Protein AF-A0A5M9JCE9-F1 (afdb_monomer_lite)

Structure (mmCIF, N/CA/C/O backbone):
data_AF-A0A5M9JCE9-F1
#
_entry.id   AF-A0A5M9JCE9-F1
#
loop_
_atom_site.group_PDB
_atom_site.id
_atom_site.type_symbol
_atom_site.label_atom_id
_atom_site.label_alt_id
_atom_site.label_comp_id
_atom_site.label_asym_id
_atom_site.label_entity_id
_atom_site.label_seq_id
_atom_site.pdbx_PDB_ins_code
_atom_site.Cartn_x
_atom_site.Cartn_y
_atom_site.Cartn_z
_atom_site.occupancy
_atom_site.B_iso_or_equiv
_atom_site.auth_seq_id
_atom_site.auth_comp_id
_atom_site.auth_asym_id
_atom_site.auth_atom_id
_atom_site.pdbx_PDB_model_num
ATOM 1 N N . MET A 1 1 ? -21.202 28.859 -0.884 1.00 54.53 1 MET A N 1
ATOM 2 C CA . MET A 1 1 ? -21.895 27.912 -1.781 1.00 54.53 1 MET A CA 1
ATOM 3 C C . MET A 1 1 ? -21.100 27.805 -3.064 1.00 54.53 1 MET A C 1
ATOM 5 O O . MET A 1 1 ? -20.749 28.844 -3.613 1.00 54.53 1 MET A O 1
ATOM 9 N N . ASN A 1 2 ? -20.772 26.588 -3.493 1.00 71.25 2 ASN A N 1
ATOM 10 C CA . ASN A 1 2 ? -20.096 26.354 -4.765 1.00 71.25 2 ASN A CA 1
ATOM 11 C C . ASN A 1 2 ? -21.129 26.533 -5.904 1.00 71.25 2 ASN A C 1
ATOM 13 O O . ASN A 1 2 ? -22.174 25.884 -5.839 1.00 71.25 2 ASN A O 1
ATOM 17 N N . PRO A 1 3 ? -20.911 27.409 -6.905 1.00 73.88 3 PRO A N 1
ATOM 18 C CA . PRO A 1 3 ? -21.902 27.714 -7.951 1.00 73.88 3 PRO A CA 1
ATOM 19 C C . PRO A 1 3 ? -22.415 26.479 -8.714 1.00 73.88 3 PRO A C 1
ATOM 21 O O . PRO A 1 3 ? -23.581 26.437 -9.096 1.00 73.88 3 PRO A O 1
ATOM 24 N N . TYR A 1 4 ? -21.590 25.435 -8.822 1.00 73.69 4 TYR A N 1
ATOM 25 C CA . TYR A 1 4 ? -21.940 24.160 -9.454 1.00 73.69 4 TYR A CA 1
ATOM 26 C C . TYR A 1 4 ? -23.114 23.422 -8.774 1.00 73.69 4 TYR A C 1
ATOM 28 O O . TYR A 1 4 ? -23.927 22.779 -9.433 1.00 73.69 4 TYR A O 1
ATOM 36 N N . GLU A 1 5 ? -23.243 23.524 -7.448 1.00 72.38 5 GLU A N 1
ATOM 37 C CA . GLU A 1 5 ? -24.292 22.823 -6.685 1.00 72.38 5 GLU A CA 1
ATOM 38 C C . GLU A 1 5 ? -25.689 23.405 -6.956 1.00 72.38 5 GLU A C 1
ATOM 40 O O . GLU A 1 5 ? -26.691 22.687 -6.911 1.00 72.38 5 GLU A O 1
ATOM 45 N N . VAL A 1 6 ? -25.746 24.706 -7.264 1.00 73.00 6 VAL A N 1
ATOM 46 C CA . VAL A 1 6 ? -26.984 25.458 -7.510 1.00 73.00 6 VAL A CA 1
ATOM 47 C C . VAL A 1 6 ? -27.520 25.184 -8.915 1.00 73.00 6 VAL A C 1
ATOM 49 O O . VAL A 1 6 ? -28.725 25.012 -9.084 1.00 73.00 6 VAL A O 1
ATOM 52 N N . GLU A 1 7 ? -26.636 25.085 -9.909 1.00 73.69 7 GLU A N 1
ATOM 53 C CA . GLU A 1 7 ? -27.016 24.845 -11.309 1.00 73.69 7 GLU A CA 1
ATOM 54 C C . GLU A 1 7 ? -27.528 23.419 -11.555 1.00 73.69 7 GLU A C 1
ATOM 56 O O . GLU A 1 7 ? -28.362 23.202 -12.433 1.00 73.69 7 GLU A O 1
ATOM 61 N N . HIS A 1 8 ? -27.097 22.449 -10.745 1.00 78.56 8 HIS A N 1
ATOM 62 C CA . HIS A 1 8 ? -27.436 21.036 -10.937 1.00 78.56 8 HIS A CA 1
ATOM 63 C C . HIS A 1 8 ? -28.494 20.483 -9.965 1.00 78.56 8 HIS A C 1
ATOM 65 O O . HIS A 1 8 ? -28.706 19.272 -9.920 1.00 78.56 8 HIS A O 1
ATOM 71 N N . ASN A 1 9 ? -29.187 21.342 -9.202 1.00 71.00 9 ASN A N 1
ATOM 72 C CA . ASN A 1 9 ? -30.258 20.963 -8.262 1.00 71.00 9 ASN A CA 1
ATOM 73 C C . ASN A 1 9 ? -29.867 19.790 -7.334 1.00 71.00 9 ASN A C 1
ATOM 75 O O . ASN A 1 9 ? -30.683 18.928 -6.982 1.00 71.00 9 ASN A O 1
ATOM 79 N N . ILE A 1 10 ? -28.590 19.746 -6.950 1.00 66.50 10 ILE A N 1
ATOM 80 C CA . ILE A 1 10 ? -28.035 18.713 -6.085 1.00 66.50 10 ILE A CA 1
ATOM 81 C C . ILE A 1 10 ? -28.357 19.148 -4.659 1.00 66.50 10 ILE A C 1
ATOM 83 O O . ILE A 1 10 ? -27.844 20.155 -4.171 1.00 66.50 10 ILE A O 1
ATOM 87 N N . LYS A 1 11 ? -29.246 18.423 -3.972 1.00 65.88 11 LYS A N 1
ATOM 88 C CA . LYS A 1 11 ? -29.489 18.675 -2.546 1.00 65.88 11 LYS A CA 1
ATOM 89 C C . LYS A 1 11 ? -28.189 18.389 -1.802 1.00 65.88 11 LYS A C 1
ATOM 91 O O . LYS A 1 11 ? -27.804 17.227 -1.696 1.00 65.88 11 LYS A O 1
ATOM 96 N N . ALA A 1 12 ? -27.537 19.430 -1.285 1.00 59.03 12 ALA A N 1
ATOM 97 C CA . ALA A 1 12 ? -26.399 19.289 -0.390 1.00 59.03 12 ALA A CA 1
ATOM 98 C C . ALA A 1 12 ? -26.846 18.459 0.819 1.00 59.03 12 ALA A C 1
ATOM 100 O O . ALA A 1 12 ? -27.539 18.948 1.713 1.00 59.03 12 ALA A O 1
ATOM 101 N N . SER A 1 13 ? -26.518 17.169 0.824 1.00 52.31 13 SER A N 1
ATOM 102 C CA . SER A 1 13 ? -26.712 16.345 2.001 1.00 52.31 13 SER A CA 1
ATOM 103 C C . SER A 1 13 ? -25.746 16.870 3.051 1.00 52.31 13 SER A C 1
ATOM 105 O O . SER A 1 13 ? -24.540 16.647 2.950 1.00 52.31 13 SER A O 1
ATOM 107 N N . SER A 1 14 ? -26.268 17.578 4.049 1.00 51.62 14 SER A N 1
ATOM 108 C CA . SER A 1 14 ? -25.551 17.920 5.272 1.00 51.62 14 SER A CA 1
ATOM 109 C C . SER A 1 14 ? -25.314 16.640 6.079 1.00 51.62 14 SER A C 1
ATOM 111 O O . SER A 1 14 ? -25.913 16.424 7.130 1.00 51.62 14 SER A O 1
ATOM 113 N N . GLN A 1 15 ? -24.495 15.736 5.548 1.00 53.53 15 GLN A N 1
ATOM 114 C CA . GLN A 1 15 ? -23.883 14.703 6.363 1.00 53.53 15 GLN A CA 1
ATOM 115 C C . GLN A 1 15 ? -22.892 15.427 7.275 1.00 53.53 15 GLN A C 1
ATOM 117 O O . GLN A 1 15 ? -22.124 16.257 6.778 1.00 53.53 15 GLN A O 1
ATOM 122 N N . PRO A 1 16 ? -22.895 15.170 8.591 1.00 42.94 16 PRO A N 1
ATOM 123 C CA . PRO A 1 16 ? -21.831 15.656 9.443 1.00 42.94 16 PRO A CA 1
ATOM 124 C C . PRO A 1 16 ? -20.565 14.912 9.017 1.00 42.94 16 PRO A C 1
ATOM 126 O O . PRO A 1 16 ? -20.278 13.823 9.505 1.00 42.94 16 PRO A O 1
ATOM 129 N N . SER A 1 17 ? -19.805 15.473 8.075 1.00 50.84 17 SER A N 1
ATOM 130 C CA . SER A 1 17 ? -18.423 15.065 7.892 1.00 50.84 17 SER A CA 1
ATOM 131 C C . SER A 1 17 ? -17.692 15.562 9.131 1.00 50.84 17 SER A C 1
ATOM 133 O O . SER A 1 17 ? -17.168 16.678 9.160 1.00 50.84 17 SER A O 1
ATOM 135 N N . GLY A 1 18 ? -17.712 14.762 10.198 1.00 50.50 18 GLY A N 1
ATOM 136 C CA . GLY A 1 18 ? -16.740 14.929 11.264 1.00 50.50 18 GLY A CA 1
ATOM 137 C C . GLY A 1 18 ? -15.354 15.044 10.618 1.00 50.50 18 GLY A C 1
ATOM 138 O O . GLY A 1 18 ? -15.125 14.423 9.572 1.00 50.50 18 GLY A O 1
ATOM 139 N N . PRO A 1 19 ? -14.452 15.880 11.155 1.00 50.22 19 PRO A N 1
ATOM 140 C CA . PRO A 1 19 ? -13.114 16.015 10.601 1.00 50.22 19 PRO A CA 1
ATOM 141 C C . PRO A 1 19 ? -12.500 14.619 10.488 1.00 50.22 19 PRO A C 1
ATOM 143 O O . PRO A 1 19 ? -12.318 13.931 11.495 1.00 50.22 19 PRO A O 1
ATOM 146 N N . ARG A 1 20 ? -12.256 14.163 9.253 1.00 59.06 20 ARG A N 1
ATOM 147 C CA . ARG A 1 20 ? -11.631 12.861 9.027 1.00 59.06 20 ARG A CA 1
ATOM 148 C C . ARG A 1 20 ? -10.245 12.932 9.652 1.00 59.06 20 ARG A C 1
ATOM 150 O O . ARG A 1 20 ? -9.434 13.762 9.255 1.00 59.06 20 ARG A O 1
ATOM 157 N N . ARG A 1 21 ? -9.972 12.062 10.623 1.00 70.81 21 ARG A N 1
ATOM 158 C CA . ARG A 1 21 ? -8.646 11.950 11.257 1.00 70.81 21 ARG A CA 1
ATOM 159 C C . ARG A 1 21 ? -7.593 11.363 10.310 1.00 70.81 21 ARG A C 1
ATOM 161 O O . ARG A 1 21 ? -6.417 11.315 10.658 1.00 70.81 21 ARG A O 1
ATOM 168 N N . ARG A 1 22 ? -8.012 10.914 9.122 1.00 74.75 22 ARG A N 1
ATOM 169 C CA . ARG A 1 22 ? -7.167 10.286 8.108 1.00 74.75 22 ARG A CA 1
ATOM 170 C C . ARG A 1 22 ? -7.053 11.154 6.852 1.00 74.75 22 ARG A C 1
ATOM 172 O O . ARG A 1 22 ? -8.087 11.584 6.330 1.00 74.75 22 ARG A O 1
ATOM 179 N N . PRO A 1 23 ? -5.829 11.384 6.348 1.00 80.44 23 PRO A N 1
ATOM 180 C CA . PRO A 1 23 ? -5.608 12.001 5.046 1.00 80.44 23 PRO A CA 1
ATOM 181 C C . PRO A 1 23 ? -6.197 11.166 3.905 1.00 80.44 23 PRO A C 1
ATOM 183 O O . PRO A 1 23 ? -6.251 9.939 3.982 1.00 80.44 23 PRO A O 1
ATOM 186 N N . SER A 1 24 ? -6.595 11.831 2.819 1.00 83.94 24 SER A N 1
ATOM 187 C CA . SER A 1 24 ? -7.013 11.143 1.595 1.00 83.94 24 SER A CA 1
ATOM 188 C C . SER A 1 24 ? -5.815 10.509 0.887 1.00 83.94 24 SER A C 1
ATOM 190 O O . SER A 1 24 ? -4.821 11.186 0.633 1.00 83.94 24 SER A O 1
ATOM 192 N N . MET A 1 25 ? -5.939 9.243 0.483 1.00 87.19 25 MET A N 1
ATOM 193 C CA . MET A 1 25 ? -4.912 8.509 -0.274 1.00 87.19 25 MET A CA 1
ATOM 194 C C . MET A 1 25 ? -4.990 8.699 -1.795 1.00 87.19 25 MET A C 1
ATOM 196 O O . MET A 1 25 ? -4.340 7.981 -2.546 1.00 87.19 25 MET A O 1
ATOM 200 N N . SER A 1 26 ? -5.733 9.698 -2.282 1.00 89.44 26 SER A N 1
ATOM 201 C CA . SER A 1 26 ? -5.856 9.988 -3.721 1.00 89.44 26 SER A CA 1
ATOM 202 C C . SER A 1 26 ? -4.502 10.236 -4.393 1.00 89.44 26 SER A C 1
ATOM 204 O O . SER A 1 26 ? -4.223 9.658 -5.438 1.00 89.44 26 SER A O 1
ATOM 206 N N . SER A 1 27 ? -3.639 11.054 -3.779 1.00 91.62 27 SER A N 1
ATOM 207 C CA . SER A 1 27 ? -2.303 11.348 -4.316 1.00 91.62 27 SER A CA 1
ATOM 208 C C . SER A 1 27 ? -1.427 10.099 -4.375 1.00 91.62 27 SER A C 1
ATOM 210 O O . SER A 1 27 ? -0.694 9.915 -5.340 1.00 91.62 27 SER A O 1
ATOM 212 N N . PHE A 1 28 ? -1.545 9.220 -3.376 1.00 94.00 28 PHE A N 1
ATOM 213 C CA . PHE A 1 28 ? -0.854 7.934 -3.355 1.00 94.00 28 PHE A CA 1
ATOM 214 C C . PHE A 1 28 ? -1.297 7.046 -4.521 1.00 94.00 28 PHE A C 1
ATOM 216 O O . PHE A 1 28 ? -0.453 6.563 -5.266 1.00 94.00 28 PHE A O 1
ATOM 223 N N . PHE A 1 29 ? -2.605 6.874 -4.731 1.00 90.75 29 PHE A N 1
ATOM 224 C CA . PHE A 1 29 ? -3.105 6.032 -5.821 1.00 90.75 29 PHE A CA 1
ATOM 225 C C . PHE A 1 29 ? -2.796 6.604 -7.208 1.00 90.75 29 PHE A C 1
ATOM 227 O O . PHE A 1 29 ? -2.509 5.834 -8.120 1.00 90.75 29 PHE A O 1
ATOM 234 N N . ASN A 1 30 ? -2.786 7.932 -7.357 1.00 90.25 30 ASN A N 1
ATOM 235 C CA . ASN A 1 30 ? -2.369 8.590 -8.597 1.00 90.25 30 ASN A CA 1
ATOM 236 C C . ASN A 1 30 ? -0.875 8.405 -8.884 1.00 90.25 30 ASN A C 1
ATOM 238 O O . ASN A 1 30 ? -0.493 8.250 -10.037 1.00 90.25 30 ASN A O 1
ATOM 242 N N . GLN A 1 31 ? -0.026 8.433 -7.854 1.00 91.50 31 GLN A N 1
ATOM 243 C CA . GLN A 1 31 ? 1.396 8.136 -8.018 1.00 91.50 31 GLN A CA 1
ATOM 244 C C . GLN A 1 31 ? 1.600 6.651 -8.346 1.00 91.50 31 GLN A C 1
ATOM 246 O O . GLN A 1 31 ? 2.382 6.309 -9.229 1.00 91.50 31 GLN A O 1
ATOM 251 N N . LEU A 1 32 ? 0.867 5.768 -7.665 1.00 90.00 32 LEU A N 1
ATOM 252 C CA . LEU A 1 32 ? 0.963 4.328 -7.864 1.00 90.00 32 LEU A CA 1
ATOM 253 C C . LEU A 1 32 ? 0.528 3.910 -9.278 1.00 90.00 32 LEU A C 1
ATOM 255 O O . LEU A 1 32 ? 1.175 3.066 -9.886 1.00 90.00 32 LEU A O 1
ATOM 259 N N . SER A 1 33 ? -0.515 4.523 -9.840 1.00 85.44 33 SER A N 1
ATOM 260 C CA . SER A 1 33 ? -0.955 4.209 -11.206 1.00 85.44 33 SER A CA 1
ATOM 261 C C . SER A 1 33 ? 0.056 4.606 -12.286 1.00 85.44 33 SER A C 1
ATOM 263 O O . SER A 1 33 ? 0.020 4.049 -13.375 1.00 85.44 33 SER A O 1
ATOM 265 N N . GLN A 1 34 ? 0.973 5.536 -12.001 1.00 82.38 34 GLN A N 1
ATOM 266 C CA . GLN A 1 34 ? 2.037 5.928 -12.936 1.00 82.38 34 GLN A CA 1
ATOM 267 C C . GLN A 1 34 ? 3.218 4.952 -12.948 1.00 82.38 34 GLN A C 1
ATOM 269 O O . GLN A 1 34 ? 3.980 4.930 -13.912 1.00 82.38 34 GLN A O 1
ATOM 274 N N . ILE A 1 35 ? 3.392 4.181 -11.873 1.00 83.94 35 ILE A N 1
ATOM 275 C CA . ILE A 1 35 ? 4.502 3.231 -11.702 1.00 83.94 35 ILE A CA 1
ATOM 276 C C . ILE A 1 35 ? 4.056 1.775 -11.830 1.00 83.94 35 ILE A C 1
ATOM 278 O O . ILE A 1 35 ? 4.888 0.880 -11.958 1.00 83.94 35 ILE A O 1
ATOM 282 N N . GLU A 1 36 ? 2.757 1.499 -11.796 1.00 77.00 36 GLU A N 1
ATOM 283 C CA . GLU A 1 36 ? 2.246 0.178 -12.125 1.00 77.00 36 GLU A CA 1
ATOM 284 C C . GLU A 1 36 ? 2.332 -0.054 -13.633 1.00 77.00 36 GLU A C 1
ATOM 286 O O . GLU A 1 36 ? 1.462 0.325 -14.402 1.00 77.00 36 GLU A O 1
ATOM 291 N N . THR A 1 37 ? 3.390 -0.742 -14.059 1.00 62.38 37 THR A N 1
ATOM 292 C CA . THR A 1 37 ? 3.621 -1.102 -15.467 1.00 62.38 37 THR A CA 1
ATOM 293 C C . THR A 1 37 ? 2.623 -2.147 -16.001 1.00 62.38 37 THR A C 1
ATOM 295 O O . THR A 1 37 ? 2.649 -2.483 -17.183 1.00 62.38 37 THR A O 1
ATOM 298 N N . SER A 1 38 ? 1.758 -2.715 -15.153 1.00 56.97 38 SER A N 1
ATOM 299 C CA . SER A 1 38 ? 0.723 -3.667 -15.572 1.00 56.97 38 SER A CA 1
ATOM 300 C C . SER A 1 38 ? -0.519 -2.945 -16.088 1.00 56.97 38 SER A C 1
ATOM 302 O O . SER A 1 38 ? -0.915 -1.937 -15.511 1.00 56.97 38 SER A O 1
ATOM 304 N N . ALA A 1 39 ? -1.169 -3.508 -17.114 1.00 52.22 39 ALA A N 1
ATOM 305 C CA . ALA A 1 39 ? -2.477 -3.059 -17.586 1.00 52.22 39 ALA A CA 1
ATOM 306 C C . ALA A 1 39 ? -3.413 -2.804 -16.396 1.00 52.22 39 ALA A C 1
ATOM 308 O O . ALA A 1 39 ? -3.628 -3.686 -15.559 1.00 52.22 39 ALA A O 1
ATOM 309 N N . SER A 1 40 ? -3.918 -1.575 -16.301 1.00 46.75 40 SER A N 1
ATOM 310 C CA . SER A 1 40 ? -4.829 -1.183 -15.237 1.00 46.75 40 SER A CA 1
ATOM 311 C C . SER A 1 40 ? -6.057 -2.094 -15.268 1.00 46.75 40 SER A C 1
ATOM 313 O O . SER A 1 40 ? -6.745 -2.186 -16.283 1.00 46.75 40 SER A O 1
ATOM 315 N N . THR A 1 41 ? -6.369 -2.767 -14.157 1.00 45.38 41 THR A N 1
ATOM 316 C CA . THR A 1 41 ? -7.555 -3.639 -14.077 1.00 45.38 41 THR A CA 1
ATOM 317 C C . THR A 1 41 ? -8.865 -2.857 -14.202 1.00 45.38 41 THR A C 1
ATOM 319 O O . THR A 1 41 ? -9.910 -3.453 -14.441 1.00 45.38 41 THR A O 1
ATOM 322 N N . THR A 1 42 ? -8.828 -1.533 -14.014 1.00 45.19 42 THR A N 1
ATOM 323 C CA . THR A 1 42 ? -9.993 -0.646 -14.129 1.00 45.19 42 THR A CA 1
ATOM 324 C C . THR A 1 42 ? -10.200 -0.085 -15.532 1.00 45.19 42 THR A C 1
ATOM 326 O O . THR A 1 42 ? -11.322 0.310 -15.842 1.00 45.19 42 THR A O 1
ATOM 329 N N . ASP A 1 43 ? -9.173 -0.073 -16.386 1.00 47.78 43 ASP A N 1
ATOM 330 C CA . ASP A 1 43 ? -9.286 0.388 -17.769 1.00 47.78 43 ASP A CA 1
ATOM 331 C C . ASP A 1 43 ? -8.298 -0.367 -18.680 1.00 47.78 43 ASP A C 1
ATOM 333 O O . ASP A 1 43 ? -7.108 -0.037 -18.712 1.00 47.78 43 ASP A O 1
ATOM 337 N N . PRO A 1 44 ? -8.781 -1.359 -19.453 1.00 54.69 44 PRO A N 1
ATOM 338 C CA . PRO A 1 44 ? -7.967 -2.089 -20.422 1.00 54.69 44 PRO A CA 1
ATOM 339 C C . PRO A 1 44 ? -7.351 -1.200 -21.512 1.00 54.69 44 PRO A C 1
ATOM 341 O O . PRO A 1 44 ? -6.413 -1.635 -22.175 1.00 54.69 44 PRO A O 1
ATOM 344 N N . SER A 1 45 ? -7.883 0.015 -21.717 1.00 55.47 45 SER A N 1
ATOM 345 C CA . SER A 1 45 ? -7.376 0.992 -22.688 1.00 55.47 45 SER A CA 1
ATOM 346 C C . SER A 1 45 ? -6.257 1.880 -22.136 1.00 55.47 45 SER A C 1
ATOM 348 O O . SER A 1 45 ? -5.667 2.67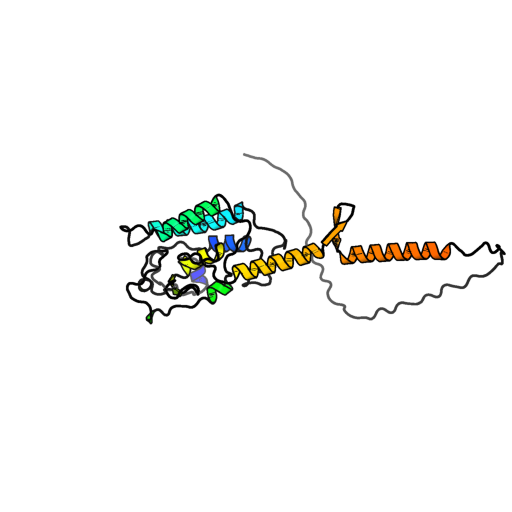6 -22.871 1.00 55.47 45 SER A O 1
ATOM 350 N N . TRP A 1 46 ? -5.937 1.758 -20.844 1.00 55.44 46 TRP A N 1
ATOM 351 C CA . TRP A 1 46 ? -4.811 2.464 -20.250 1.00 55.44 46 TRP A CA 1
ATOM 352 C C . TRP A 1 46 ? -3.533 1.654 -20.465 1.00 55.44 46 TRP A C 1
ATOM 354 O O . TRP A 1 46 ? -3.176 0.767 -19.689 1.00 55.44 46 TRP A O 1
ATOM 364 N N . HIS A 1 47 ? -2.852 1.951 -21.567 1.00 54.09 47 HIS A N 1
ATOM 365 C CA . HIS A 1 47 ? -1.569 1.356 -21.923 1.00 54.09 47 HIS A CA 1
ATOM 366 C C . HIS A 1 47 ? -0.458 2.379 -21.674 1.00 54.09 47 HIS A C 1
ATOM 368 O O . HIS A 1 47 ? -0.516 3.504 -22.175 1.00 54.09 47 HIS A O 1
ATOM 374 N N . HIS A 1 48 ? 0.592 1.990 -20.948 1.00 60.03 48 HIS A N 1
ATOM 375 C CA . HIS A 1 48 ? 1.829 2.762 -20.971 1.00 60.03 48 HIS A CA 1
ATOM 376 C C . HIS A 1 48 ? 2.370 2.803 -22.406 1.00 60.03 48 HIS A C 1
ATOM 378 O O . HIS A 1 48 ? 2.486 1.769 -23.061 1.00 60.03 48 HIS A O 1
ATOM 384 N N . ASN A 1 49 ? 2.760 3.993 -22.876 1.00 63.06 49 ASN A N 1
ATOM 385 C CA . ASN A 1 49 ? 3.326 4.187 -24.220 1.00 63.06 49 ASN A CA 1
ATOM 386 C C . ASN A 1 49 ? 4.595 3.352 -24.476 1.00 63.06 49 ASN A C 1
ATOM 388 O O . ASN A 1 49 ? 4.978 3.156 -25.625 1.00 63.06 49 ASN A O 1
ATOM 392 N N . ASN A 1 50 ? 5.257 2.879 -23.416 1.00 66.56 50 ASN A N 1
ATOM 393 C CA . ASN A 1 50 ? 6.395 1.979 -23.505 1.00 66.56 50 ASN A CA 1
ATOM 394 C C . ASN A 1 50 ? 6.177 0.757 -22.587 1.00 66.56 50 ASN A C 1
ATOM 396 O O . ASN A 1 50 ? 6.277 0.905 -21.367 1.00 66.56 50 ASN A O 1
ATOM 400 N N . PRO A 1 51 ? 5.931 -0.444 -23.143 1.00 59.00 51 PRO A N 1
ATOM 401 C CA . PRO A 1 51 ? 5.684 -1.664 -22.368 1.00 59.00 51 PRO A CA 1
ATOM 402 C C . PRO A 1 51 ? 6.909 -2.159 -21.579 1.00 59.00 51 PRO A C 1
ATOM 404 O O . PRO A 1 51 ? 6.770 -3.005 -20.699 1.00 59.00 51 PRO A O 1
ATOM 407 N N . HIS A 1 52 ? 8.104 -1.635 -21.867 1.00 63.44 52 HIS A N 1
ATOM 408 C CA . HIS A 1 52 ? 9.351 -1.977 -21.176 1.00 63.44 52 HIS A CA 1
ATOM 409 C C . HIS A 1 52 ? 9.817 -0.900 -20.189 1.00 63.44 52 HIS A C 1
ATOM 411 O O . HIS A 1 52 ? 10.900 -1.027 -19.614 1.00 63.44 52 HIS A O 1
ATOM 417 N N . ALA A 1 53 ? 9.043 0.172 -19.994 1.00 69.88 53 ALA A N 1
ATOM 418 C CA . ALA A 1 53 ? 9.400 1.209 -19.037 1.00 69.88 53 ALA A CA 1
ATOM 419 C C . ALA A 1 53 ? 9.296 0.665 -17.606 1.00 69.88 53 ALA A C 1
ATOM 421 O O . ALA A 1 53 ? 8.208 0.385 -17.105 1.00 69.88 53 ALA A O 1
ATOM 422 N N . VAL A 1 54 ? 10.445 0.525 -16.947 1.00 75.25 54 VAL A N 1
ATOM 423 C CA . VAL A 1 54 ? 10.506 0.262 -15.508 1.00 75.25 54 VAL A CA 1
ATOM 424 C C . VAL A 1 54 ? 10.352 1.583 -14.750 1.00 75.25 54 VAL A C 1
ATOM 426 O O . VAL A 1 54 ? 10.893 2.599 -15.200 1.00 75.25 54 VAL A O 1
ATOM 429 N N . PRO A 1 55 ? 9.642 1.600 -13.610 1.00 82.81 55 PRO A N 1
ATOM 430 C CA . PRO A 1 55 ? 9.539 2.793 -12.778 1.00 82.81 55 PRO A CA 1
ATOM 431 C C . PRO A 1 55 ? 10.917 3.289 -12.363 1.00 82.81 55 PRO A C 1
ATOM 433 O O . PRO A 1 55 ? 11.796 2.487 -12.026 1.00 82.81 55 PRO A O 1
ATOM 436 N N . THR A 1 56 ? 11.122 4.607 -12.356 1.00 88.56 56 THR A N 1
ATOM 437 C CA . THR A 1 56 ? 12.392 5.127 -11.855 1.00 88.56 56 THR A CA 1
ATOM 438 C C . THR A 1 56 ? 12.461 4.944 -10.334 1.00 88.56 56 THR A C 1
ATOM 440 O O . THR A 1 56 ? 11.434 5.017 -9.651 1.00 88.56 56 THR A O 1
ATOM 443 N N . PRO A 1 57 ? 13.662 4.761 -9.758 1.00 91.25 57 PRO A N 1
ATOM 444 C CA . PRO A 1 57 ? 13.841 4.715 -8.306 1.00 91.25 57 PRO A CA 1
ATOM 445 C C . PRO A 1 57 ? 13.216 5.910 -7.567 1.00 91.25 57 PRO A C 1
ATOM 447 O O . PRO A 1 57 ? 12.737 5.766 -6.444 1.00 91.25 57 PRO A O 1
ATOM 450 N N . VAL A 1 58 ? 13.192 7.083 -8.210 1.00 93.06 58 VAL A N 1
ATOM 451 C CA . VAL A 1 58 ? 12.598 8.312 -7.668 1.00 93.06 58 VAL A CA 1
ATOM 452 C C . VAL A 1 58 ? 11.077 8.191 -7.569 1.00 93.06 58 VAL A C 1
ATOM 454 O O . VAL A 1 58 ? 10.513 8.535 -6.530 1.00 93.06 58 VAL A O 1
ATOM 457 N N . ASP A 1 59 ? 10.421 7.655 -8.599 1.00 91.38 59 ASP A N 1
ATOM 458 C CA . ASP A 1 59 ? 8.961 7.494 -8.620 1.00 91.38 59 ASP A CA 1
ATOM 459 C C . ASP A 1 59 ? 8.490 6.446 -7.603 1.00 91.38 59 ASP A C 1
ATOM 461 O O . ASP A 1 59 ? 7.464 6.622 -6.935 1.00 91.38 59 ASP A O 1
ATOM 465 N N . VAL A 1 60 ? 9.272 5.371 -7.443 1.00 92.69 60 VAL A N 1
ATOM 466 C CA . VAL A 1 60 ? 9.032 4.351 -6.416 1.00 92.69 60 VAL A CA 1
ATOM 467 C C . VAL A 1 60 ? 9.170 4.971 -5.026 1.00 92.69 60 VAL A C 1
ATOM 469 O O . VAL A 1 60 ? 8.240 4.888 -4.222 1.00 92.69 60 VAL A O 1
ATOM 472 N N . ALA A 1 61 ? 10.282 5.661 -4.749 1.00 95.38 61 ALA A N 1
ATOM 473 C CA . ALA A 1 61 ? 10.505 6.324 -3.465 1.00 95.38 61 ALA A CA 1
ATOM 474 C C . ALA A 1 61 ? 9.415 7.363 -3.142 1.00 95.38 61 ALA A C 1
ATOM 476 O O . ALA A 1 61 ? 9.004 7.483 -1.987 1.00 95.38 61 ALA A O 1
ATOM 477 N N . ALA A 1 62 ? 8.897 8.081 -4.145 1.00 95.00 62 ALA A N 1
ATOM 478 C CA . ALA A 1 62 ? 7.789 9.019 -3.969 1.00 95.00 62 ALA A CA 1
ATOM 479 C C . ALA A 1 62 ? 6.511 8.327 -3.458 1.00 95.00 62 ALA A C 1
ATOM 481 O O . ALA A 1 62 ? 5.852 8.848 -2.557 1.00 95.00 62 ALA A O 1
ATOM 482 N N . SER A 1 63 ? 6.197 7.126 -3.950 1.00 94.56 63 SER A N 1
ATOM 483 C CA . SER A 1 63 ? 5.039 6.353 -3.471 1.00 94.56 63 SER A CA 1
ATOM 484 C C . SER A 1 63 ? 5.194 5.906 -2.024 1.00 94.56 63 SER A C 1
ATOM 486 O O . SER A 1 63 ? 4.260 6.031 -1.230 1.00 94.56 63 SER A O 1
ATOM 488 N N . TYR A 1 64 ? 6.389 5.443 -1.653 1.00 96.19 64 TYR A N 1
ATOM 489 C CA . TYR A 1 64 ? 6.691 5.088 -0.267 1.00 96.19 64 TYR A CA 1
ATOM 490 C C . TYR A 1 64 ? 6.639 6.301 0.666 1.00 96.19 64 TYR A C 1
ATOM 492 O O . TYR A 1 64 ? 6.143 6.173 1.781 1.00 96.19 64 TYR A O 1
ATOM 500 N N . ARG A 1 65 ? 7.064 7.490 0.218 1.00 96.81 65 ARG A N 1
ATOM 501 C CA . ARG A 1 65 ? 6.930 8.737 0.996 1.00 96.81 65 ARG A CA 1
ATOM 502 C C . ARG A 1 65 ? 5.474 9.102 1.270 1.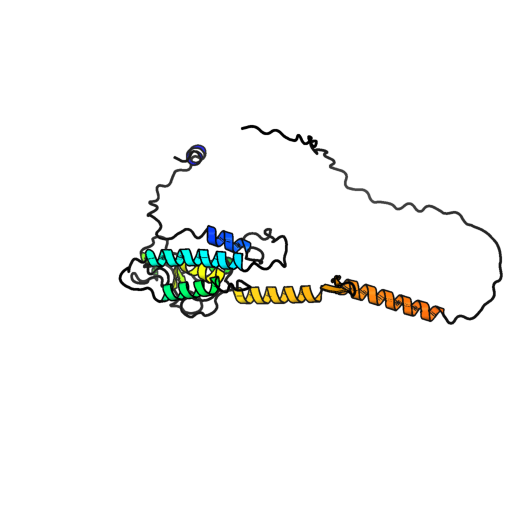00 96.81 65 ARG A C 1
ATOM 504 O O . ARG A 1 65 ? 5.157 9.492 2.388 1.00 96.81 65 ARG A O 1
ATOM 511 N N . LEU A 1 66 ? 4.586 8.944 0.288 1.00 96.06 66 LEU A N 1
ATOM 512 C CA . LEU A 1 66 ? 3.153 9.196 0.479 1.00 96.06 66 LEU A CA 1
ATOM 513 C C . LEU A 1 66 ? 2.530 8.213 1.484 1.00 96.06 66 LEU A C 1
ATOM 515 O O . LEU A 1 66 ? 1.731 8.620 2.326 1.00 96.06 66 LEU A O 1
ATOM 519 N N . LEU A 1 67 ? 2.938 6.939 1.450 1.00 95.94 67 LEU A N 1
ATOM 520 C CA . LEU A 1 67 ? 2.533 5.958 2.461 1.00 95.94 67 LEU A CA 1
ATOM 521 C C . LEU A 1 67 ? 3.100 6.301 3.852 1.00 95.94 67 LEU A C 1
ATOM 523 O O . LEU A 1 67 ? 2.397 6.197 4.857 1.00 95.94 67 LEU A O 1
ATOM 527 N N . GLN A 1 68 ? 4.361 6.737 3.918 1.00 96.69 68 GLN A N 1
ATOM 528 C CA . GLN A 1 68 ? 5.005 7.162 5.161 1.00 96.69 68 GLN A CA 1
ATOM 529 C C . GLN A 1 68 ? 4.264 8.338 5.802 1.00 96.69 68 GLN A C 1
ATOM 531 O O . GLN A 1 68 ? 3.994 8.300 6.999 1.00 96.69 68 GLN A O 1
ATOM 536 N N . ASP A 1 69 ? 3.903 9.355 5.017 1.00 95.81 69 ASP A N 1
ATOM 537 C CA . ASP A 1 69 ? 3.165 10.536 5.481 1.00 95.81 69 ASP A CA 1
ATOM 538 C C . ASP A 1 69 ? 1.808 10.158 6.094 1.00 95.81 69 ASP A C 1
ATOM 540 O O . ASP A 1 69 ? 1.440 10.628 7.178 1.00 95.81 69 ASP A O 1
ATOM 544 N N . GLN A 1 70 ? 1.103 9.207 5.468 1.00 94.38 70 GLN A N 1
ATOM 545 C CA . GLN A 1 70 ? -0.116 8.636 6.033 1.00 94.38 70 GLN A CA 1
ATOM 546 C C . GLN A 1 70 ? 0.157 8.005 7.403 1.00 94.38 70 GLN A C 1
ATOM 548 O O . GLN A 1 70 ? -0.551 8.293 8.368 1.00 94.38 70 GLN A O 1
ATOM 553 N N . PHE A 1 71 ? 1.175 7.151 7.507 1.00 95.12 71 PHE A N 1
ATOM 554 C CA . PHE A 1 71 ? 1.463 6.407 8.736 1.00 95.12 71 PHE A CA 1
ATOM 555 C C . PHE A 1 71 ? 1.966 7.323 9.856 1.00 95.12 71 PHE A C 1
ATOM 557 O O . PHE A 1 71 ? 1.581 7.145 11.011 1.00 95.12 71 PHE A O 1
ATOM 564 N N . LEU A 1 72 ? 2.740 8.357 9.523 1.00 94.00 72 LEU A N 1
ATOM 565 C CA . LEU A 1 72 ? 3.135 9.412 10.454 1.00 94.00 72 LEU A CA 1
ATOM 566 C C . LEU A 1 72 ? 1.917 10.185 10.967 1.00 94.00 72 LEU A C 1
ATOM 568 O O . LEU A 1 72 ? 1.810 10.418 12.170 1.00 94.00 72 LEU A O 1
ATOM 572 N N . THR A 1 73 ? 0.963 10.508 10.091 1.00 91.94 73 THR A N 1
ATOM 573 C CA . THR A 1 73 ? -0.287 11.161 10.500 1.00 91.94 73 THR A CA 1
ATOM 574 C C . THR A 1 73 ? -1.118 10.267 11.422 1.00 91.94 73 THR A C 1
ATOM 576 O O . THR A 1 73 ? -1.612 10.728 12.452 1.00 91.94 73 THR A O 1
ATOM 579 N N . LEU A 1 74 ? -1.239 8.972 11.101 1.00 91.19 74 LEU A N 1
ATOM 580 C CA . LEU A 1 74 ? -1.911 7.993 11.964 1.00 91.19 74 LEU A CA 1
ATOM 581 C C . LEU A 1 74 ? -1.231 7.891 13.334 1.00 91.19 74 LEU A C 1
ATOM 583 O O . LEU A 1 74 ? -1.917 7.812 14.350 1.00 91.19 74 LEU A O 1
ATOM 587 N N . ARG A 1 75 ? 0.105 7.954 13.374 1.00 90.62 75 ARG A N 1
ATOM 588 C CA . ARG A 1 75 ? 0.875 7.940 14.621 1.00 90.62 75 ARG A CA 1
ATOM 589 C C . ARG A 1 75 ? 0.560 9.152 15.495 1.00 90.62 75 ARG A C 1
ATOM 591 O O . ARG A 1 75 ? 0.361 8.991 16.693 1.00 90.62 75 ARG A O 1
ATOM 598 N N . THR A 1 76 ? 0.476 10.346 14.908 1.00 88.00 76 THR A N 1
ATOM 599 C CA . THR A 1 76 ? 0.124 11.581 15.631 1.00 88.00 76 THR A CA 1
ATOM 600 C C . THR A 1 76 ? -1.327 11.586 16.116 1.00 88.00 76 THR A C 1
ATOM 602 O O . THR A 1 76 ? -1.613 12.128 17.181 1.00 88.00 76 THR A O 1
ATOM 605 N N . ASN A 1 77 ? -2.239 10.972 15.360 1.00 83.81 77 ASN A N 1
ATOM 606 C CA . ASN A 1 77 ? -3.675 10.985 15.646 1.00 83.81 77 ASN A CA 1
ATOM 607 C C . ASN A 1 77 ? -4.159 9.806 16.502 1.00 83.81 77 ASN A C 1
ATOM 609 O O . ASN A 1 77 ? -5.359 9.736 16.791 1.00 83.81 77 ASN A O 1
ATOM 613 N N . ASN A 1 78 ? -3.262 8.897 16.899 1.00 78.75 78 ASN A N 1
ATOM 614 C CA . ASN A 1 78 ? -3.611 7.706 17.664 1.00 78.75 78 ASN A CA 1
ATOM 615 C C . ASN A 1 78 ? -4.339 8.103 18.970 1.00 78.75 78 ASN A C 1
ATOM 617 O O . ASN A 1 78 ? -3.771 8.821 19.799 1.00 78.75 78 ASN A O 1
ATOM 621 N N . PRO A 1 79 ? -5.596 7.657 19.170 1.00 66.75 79 PRO A N 1
ATOM 622 C CA . PRO A 1 79 ? -6.407 8.041 20.325 1.00 66.75 79 PRO A CA 1
ATOM 623 C C . PRO A 1 79 ? -5.849 7.519 21.657 1.00 66.75 79 PRO A C 1
ATOM 625 O O . PRO A 1 79 ? -6.179 8.072 22.705 1.00 66.75 79 PRO A O 1
ATOM 628 N N . SER A 1 80 ? -4.993 6.493 21.630 1.00 63.50 80 SER A N 1
ATOM 629 C CA . SER A 1 80 ? -4.268 5.988 22.799 1.00 63.50 80 SER A CA 1
ATOM 630 C C . SER A 1 80 ? -2.921 6.699 22.944 1.00 63.50 80 SER A C 1
ATOM 632 O O . SER A 1 80 ? -1.871 6.067 22.985 1.00 63.50 80 SER A O 1
ATOM 634 N N . SER A 1 81 ? -2.924 8.033 23.015 1.00 54.56 81 SER A N 1
ATOM 635 C CA . SER A 1 81 ? -1.716 8.878 23.047 1.00 54.56 81 SER A CA 1
ATOM 636 C C . SER A 1 81 ? -0.740 8.595 24.208 1.00 54.56 81 SER A C 1
ATOM 638 O O . SER A 1 81 ? 0.296 9.249 24.306 1.00 54.56 81 SER A O 1
ATOM 640 N N . ALA A 1 82 ? -1.074 7.664 25.108 1.00 56.38 82 ALA A N 1
ATOM 641 C CA . ALA A 1 82 ? -0.231 7.193 26.203 1.00 56.38 82 ALA A CA 1
ATOM 642 C C . ALA A 1 82 ? 0.533 5.890 25.888 1.00 56.38 82 ALA A C 1
ATOM 644 O O . ALA A 1 82 ? 1.513 5.603 26.573 1.00 56.38 82 ALA A O 1
ATOM 645 N N . GLU A 1 83 ? 0.131 5.116 24.873 1.00 63.47 83 GLU A N 1
ATOM 646 C CA . GLU A 1 83 ? 0.787 3.859 24.497 1.00 63.47 83 GLU A CA 1
ATOM 647 C C . GLU A 1 83 ? 1.383 3.965 23.090 1.00 63.47 83 GLU A C 1
ATOM 649 O O . GLU A 1 83 ? 0.699 4.276 22.114 1.00 63.47 83 GLU A O 1
ATOM 654 N N . SER A 1 84 ? 2.689 3.716 22.982 1.00 75.31 84 SER A N 1
ATOM 655 C CA . SER A 1 84 ? 3.364 3.580 21.694 1.00 75.31 84 SER A CA 1
ATOM 656 C C . SER A 1 84 ? 2.711 2.455 20.886 1.00 75.31 84 SER A C 1
ATOM 658 O O . SER A 1 84 ? 2.388 1.401 21.431 1.00 75.31 84 SER A O 1
ATOM 660 N N . ASN A 1 85 ? 2.512 2.659 19.579 1.00 89.00 85 ASN A N 1
ATOM 661 C CA . ASN A 1 85 ? 2.102 1.587 18.672 1.00 89.00 85 ASN A CA 1
ATOM 662 C C . ASN A 1 85 ? 3.366 0.991 18.026 1.00 89.00 85 ASN A C 1
ATOM 664 O O . ASN A 1 85 ? 3.804 1.493 16.987 1.00 89.00 85 ASN A O 1
ATOM 668 N N . PRO A 1 86 ? 3.957 -0.073 18.608 1.00 92.00 86 PRO A N 1
ATOM 669 C CA . PRO A 1 86 ? 5.232 -0.607 18.140 1.00 92.00 86 PRO A CA 1
ATOM 670 C C . PRO A 1 86 ? 5.139 -1.160 16.719 1.00 92.00 86 PRO A C 1
ATOM 672 O O . PRO A 1 86 ? 6.118 -1.119 15.981 1.00 92.00 86 PRO A O 1
ATOM 675 N N . LEU A 1 87 ? 3.968 -1.664 16.313 1.00 94.44 87 LEU A N 1
ATOM 676 C CA . LEU A 1 87 ? 3.769 -2.136 14.949 1.00 94.44 87 LEU A CA 1
ATOM 677 C C . LEU A 1 87 ? 3.891 -0.973 13.967 1.00 94.44 87 LEU A C 1
ATOM 679 O O . LEU A 1 87 ? 4.622 -1.084 12.989 1.00 94.44 87 LEU A O 1
ATOM 683 N N . LEU A 1 88 ? 3.191 0.133 14.225 1.00 94.69 88 LEU A N 1
ATOM 684 C CA . LEU A 1 88 ? 3.203 1.286 13.331 1.00 94.69 88 LEU A CA 1
ATOM 685 C C . LEU A 1 88 ? 4.613 1.871 13.178 1.00 94.69 88 LEU A C 1
ATOM 687 O O . LEU A 1 88 ? 5.015 2.170 12.056 1.00 94.69 88 LEU A O 1
ATOM 691 N N . ASP A 1 89 ? 5.379 1.962 14.268 1.00 94.81 89 ASP A N 1
ATOM 692 C CA . ASP A 1 89 ? 6.775 2.413 14.218 1.00 94.81 89 ASP A CA 1
ATOM 693 C C . ASP A 1 89 ? 7.647 1.468 13.372 1.00 94.81 89 ASP A C 1
ATOM 695 O O . ASP A 1 89 ? 8.356 1.925 12.478 1.00 94.81 89 ASP A O 1
ATOM 699 N N . LEU A 1 90 ? 7.509 0.146 13.541 1.00 96.50 90 LEU A N 1
ATOM 700 C CA . LEU A 1 90 ? 8.216 -0.836 12.707 1.00 96.50 90 LEU A CA 1
ATOM 701 C C . LEU A 1 90 ? 7.853 -0.731 11.217 1.00 96.50 90 LEU A C 1
ATOM 703 O O . LEU A 1 90 ? 8.704 -0.963 10.354 1.00 96.50 90 LEU A O 1
ATOM 707 N N . LEU A 1 91 ? 6.597 -0.406 10.893 1.00 97.12 91 LEU A N 1
ATOM 708 C CA . LEU A 1 91 ? 6.176 -0.189 9.508 1.00 97.12 91 LEU A CA 1
ATOM 709 C C . LEU A 1 91 ? 6.776 1.105 8.945 1.00 97.12 91 LEU A C 1
ATOM 711 O O . LEU A 1 91 ? 7.249 1.098 7.811 1.00 97.12 91 LEU A O 1
ATOM 715 N N . ILE A 1 92 ? 6.806 2.190 9.727 1.00 97.25 92 ILE A N 1
ATOM 716 C CA . ILE A 1 92 ? 7.437 3.461 9.336 1.00 97.25 92 ILE A CA 1
ATOM 717 C C . ILE A 1 92 ? 8.936 3.263 9.084 1.00 97.25 92 ILE A C 1
ATOM 719 O O . ILE A 1 92 ? 9.448 3.736 8.068 1.00 97.25 92 ILE A O 1
ATOM 723 N N . ASP A 1 93 ? 9.634 2.524 9.944 1.00 97.62 93 ASP A N 1
ATOM 724 C CA . ASP A 1 93 ? 11.057 2.211 9.767 1.00 97.62 93 ASP A CA 1
ATOM 725 C C . ASP A 1 93 ? 11.291 1.370 8.506 1.00 97.62 93 ASP A C 1
ATOM 727 O O . ASP A 1 93 ? 12.189 1.652 7.707 1.00 97.62 93 ASP A O 1
ATOM 731 N N . SER A 1 94 ? 10.433 0.373 8.268 1.00 97.12 94 SER A N 1
ATOM 732 C CA . SER A 1 94 ? 10.478 -0.435 7.049 1.00 97.12 94 SER A CA 1
ATOM 733 C C . SER A 1 94 ? 10.258 0.403 5.788 1.00 97.12 94 SER A C 1
ATOM 735 O O . SER A 1 94 ? 10.943 0.180 4.791 1.00 97.12 94 SER A O 1
ATOM 737 N N . ILE A 1 95 ? 9.336 1.368 5.819 1.00 97.31 95 ILE A N 1
ATOM 738 C CA . ILE A 1 95 ? 9.096 2.294 4.705 1.00 97.31 95 ILE A CA 1
ATOM 739 C C . ILE A 1 95 ? 10.301 3.216 4.508 1.00 97.31 95 ILE A C 1
ATOM 741 O O . ILE A 1 95 ? 10.728 3.415 3.377 1.00 97.31 95 ILE A O 1
ATOM 745 N N . THR A 1 96 ? 10.895 3.723 5.589 1.00 97.94 96 THR A N 1
ATOM 746 C CA . THR A 1 96 ? 12.093 4.579 5.534 1.00 97.94 96 THR A CA 1
ATOM 747 C C . THR A 1 96 ? 13.247 3.864 4.835 1.00 97.94 96 THR A C 1
ATOM 749 O O . THR A 1 96 ? 13.811 4.391 3.880 1.00 97.94 96 THR A O 1
ATOM 752 N N . SER A 1 97 ? 13.517 2.609 5.210 1.00 97.31 97 SER A N 1
ATOM 753 C CA . SER A 1 97 ? 14.535 1.792 4.541 1.00 97.31 97 SER 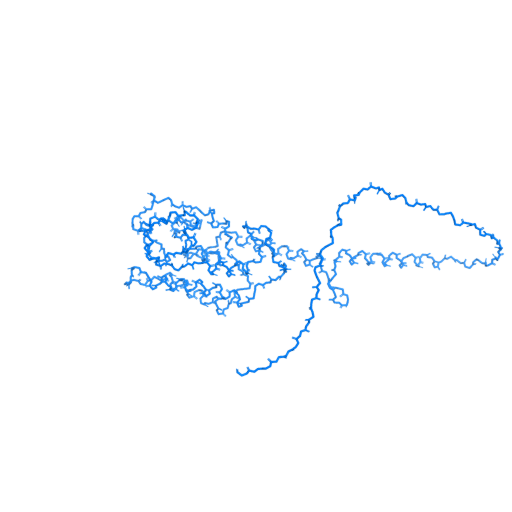A CA 1
ATOM 754 C C . SER A 1 97 ? 14.248 1.587 3.047 1.00 97.31 97 SER A C 1
ATOM 756 O O . SER A 1 97 ? 15.186 1.513 2.256 1.00 97.31 97 SER A O 1
ATOM 758 N N . GLN A 1 98 ? 12.975 1.492 2.653 1.00 95.69 98 GLN A N 1
ATOM 759 C CA . GLN A 1 98 ? 12.567 1.375 1.249 1.00 95.69 98 GLN A CA 1
ATOM 760 C C . GLN A 1 98 ? 12.637 2.715 0.504 1.00 95.69 98 GLN A C 1
ATOM 762 O O . GLN A 1 98 ? 12.804 2.723 -0.705 1.00 95.69 98 GLN A O 1
ATOM 767 N N . ILE A 1 99 ? 12.554 3.854 1.190 1.00 96.69 99 ILE A N 1
ATOM 768 C CA . ILE A 1 99 ? 12.786 5.172 0.582 1.00 96.69 99 ILE A CA 1
ATOM 769 C C . ILE A 1 99 ? 14.279 5.368 0.292 1.00 96.69 99 ILE A C 1
ATOM 771 O O . ILE A 1 99 ? 14.626 5.868 -0.776 1.00 96.69 99 ILE A O 1
ATOM 775 N N . ASP A 1 100 ? 15.150 4.960 1.218 1.00 96.81 100 ASP A N 1
ATOM 776 C CA . ASP A 1 100 ? 16.607 5.087 1.072 1.00 96.81 100 ASP A CA 1
ATOM 777 C C . ASP A 1 100 ? 17.181 4.108 0.038 1.00 96.81 100 ASP A C 1
ATOM 779 O O . ASP A 1 100 ? 18.193 4.377 -0.608 1.00 96.81 100 ASP A O 1
ATOM 783 N N . SER A 1 101 ? 16.543 2.949 -0.123 1.00 94.88 101 SER A N 1
ATOM 784 C CA . SER A 1 101 ? 16.909 1.918 -1.096 1.00 94.88 101 SER A CA 1
ATOM 785 C C . SER A 1 101 ? 15.653 1.412 -1.816 1.00 94.88 101 SER A C 1
ATOM 787 O O . SER A 1 101 ? 15.149 0.334 -1.487 1.00 94.88 101 SER A O 1
ATOM 789 N N . PRO A 1 102 ? 15.125 2.191 -2.782 1.00 92.44 102 PRO A N 1
ATOM 790 C CA . PRO A 1 102 ? 13.877 1.878 -3.469 1.00 92.44 102 PRO A CA 1
ATOM 791 C C . PRO A 1 102 ? 13.963 0.561 -4.243 1.00 92.44 102 PRO A C 1
ATOM 793 O O . PRO A 1 102 ? 14.931 0.336 -4.978 1.00 92.44 102 PRO A O 1
ATOM 796 N N . PRO A 1 103 ? 12.955 -0.321 -4.109 1.00 87.81 103 PRO A N 1
ATOM 797 C CA . PRO A 1 103 ? 12.923 -1.568 -4.852 1.00 87.81 103 PRO A CA 1
ATOM 798 C C . PRO A 1 103 ? 12.758 -1.303 -6.352 1.00 87.81 103 PRO A C 1
ATOM 800 O O . PRO A 1 103 ? 12.075 -0.375 -6.776 1.00 87.81 103 PRO A O 1
ATOM 803 N N . THR A 1 104 ? 13.352 -2.167 -7.174 1.00 80.94 104 THR A N 1
ATOM 804 C CA . THR A 1 104 ? 13.295 -2.060 -8.643 1.00 80.94 104 THR A CA 1
ATOM 805 C C . THR A 1 104 ? 11.947 -2.469 -9.235 1.00 80.94 104 THR A C 1
ATOM 807 O O . THR A 1 104 ? 11.670 -2.182 -10.394 1.00 80.94 104 THR A O 1
ATOM 810 N N . THR A 1 105 ? 11.117 -3.171 -8.459 1.00 76.88 105 THR A N 1
ATOM 811 C CA . THR A 1 105 ? 9.785 -3.641 -8.859 1.00 76.88 105 THR A CA 1
ATOM 812 C C . THR A 1 105 ? 8.843 -3.565 -7.667 1.00 76.88 105 THR A C 1
ATOM 814 O O . THR A 1 105 ? 9.257 -3.831 -6.538 1.00 76.88 105 THR A O 1
ATOM 817 N N . ILE A 1 106 ? 7.577 -3.246 -7.923 1.00 82.44 106 ILE A N 1
ATOM 818 C CA . ILE A 1 106 ? 6.533 -3.187 -6.899 1.00 82.44 106 ILE A CA 1
ATOM 819 C C . ILE A 1 106 ? 5.792 -4.518 -6.924 1.00 82.44 106 ILE A C 1
ATOM 821 O O . ILE A 1 106 ? 5.046 -4.812 -7.853 1.00 82.44 106 ILE A O 1
ATOM 825 N N . SER A 1 107 ? 6.024 -5.352 -5.913 1.00 76.38 107 SER A N 1
ATOM 826 C CA . SER A 1 107 ? 5.408 -6.681 -5.791 1.00 76.38 107 SER A CA 1
ATOM 827 C C . SER A 1 107 ? 4.099 -6.667 -4.998 1.00 76.38 107 SER A C 1
ATOM 829 O O . SER A 1 107 ? 3.725 -7.676 -4.400 1.00 76.38 107 SER A O 1
ATOM 831 N N . GLY A 1 108 ? 3.435 -5.515 -4.922 1.00 88.12 108 GLY A N 1
ATOM 832 C CA . GLY A 1 108 ? 2.202 -5.366 -4.167 1.00 88.12 108 GLY A CA 1
ATOM 833 C C . GLY A 1 108 ? 0.993 -6.035 -4.813 1.00 88.12 108 GLY A C 1
ATOM 834 O O . GLY A 1 108 ? 1.011 -6.458 -5.969 1.00 88.12 108 GLY A O 1
ATOM 835 N N . CYS A 1 109 ? -0.086 -6.150 -4.049 1.00 91.50 109 CYS A N 1
ATOM 836 C CA . CYS A 1 109 ? -1.354 -6.705 -4.512 1.00 91.50 109 CYS A CA 1
ATOM 837 C C . CYS A 1 109 ? -2.024 -5.810 -5.567 1.00 91.50 109 CYS A C 1
ATOM 839 O O . CYS A 1 109 ? -1.843 -4.592 -5.550 1.00 91.50 109 CYS A O 1
ATOM 841 N N . SER A 1 110 ? -2.837 -6.387 -6.457 1.00 90.44 110 SER A N 1
ATOM 842 C CA . SER A 1 110 ? -3.675 -5.596 -7.373 1.00 90.44 110 SER A CA 1
ATOM 843 C C . SER A 1 110 ? -4.834 -4.950 -6.620 1.00 90.44 110 SER A C 1
ATOM 845 O O . SER A 1 110 ? -5.205 -5.376 -5.521 1.00 90.44 110 SER A O 1
ATOM 847 N N . GLN A 1 111 ? -5.451 -3.942 -7.239 1.00 90.19 111 GLN A N 1
ATOM 848 C CA . GLN A 1 111 ? -6.714 -3.411 -6.739 1.00 90.19 111 GLN A CA 1
ATOM 849 C C . GLN A 1 111 ? -7.812 -4.486 -6.744 1.00 90.19 111 GLN A C 1
ATOM 851 O O . GLN A 1 111 ? -8.509 -4.643 -5.747 1.00 90.19 111 GLN A O 1
ATOM 856 N N . ALA A 1 112 ? -7.890 -5.293 -7.809 1.00 91.25 112 ALA A N 1
ATOM 857 C CA . ALA A 1 112 ? -8.843 -6.396 -7.904 1.00 91.25 112 ALA A CA 1
ATOM 858 C C . ALA A 1 112 ? -8.710 -7.382 -6.730 1.00 91.25 112 ALA A C 1
ATOM 860 O O . ALA A 1 112 ? -9.714 -7.775 -6.140 1.00 91.25 112 ALA A O 1
ATOM 861 N N . TYR A 1 113 ? -7.482 -7.724 -6.324 1.00 93.38 113 TYR A N 1
ATOM 862 C CA . TYR A 1 113 ? -7.275 -8.558 -5.143 1.00 93.38 113 TYR A CA 1
ATOM 863 C C . TYR A 1 113 ? -7.823 -7.895 -3.874 1.00 93.38 113 TYR A C 1
ATOM 865 O O . TYR A 1 113 ? -8.568 -8.543 -3.140 1.00 93.38 113 TYR A O 1
ATOM 873 N N . LEU A 1 114 ? -7.508 -6.614 -3.625 1.00 94.06 114 LEU A N 1
ATOM 874 C CA . LEU A 1 114 ? -8.008 -5.891 -2.445 1.00 94.06 114 LEU A CA 1
ATOM 875 C C . LEU A 1 114 ? -9.538 -5.888 -2.349 1.00 94.06 114 LEU A C 1
ATOM 877 O O . LEU A 1 114 ? -10.091 -5.956 -1.246 1.00 94.06 114 LEU A O 1
ATOM 881 N N . ASP A 1 115 ? -10.215 -5.809 -3.491 1.00 93.75 115 ASP A N 1
ATOM 882 C CA . ASP A 1 115 ? -11.673 -5.787 -3.555 1.00 93.75 115 ASP A CA 1
ATOM 883 C C . ASP A 1 115 ? -12.273 -7.146 -3.158 1.00 93.75 115 ASP A C 1
ATOM 885 O O . ASP A 1 115 ? -13.325 -7.180 -2.512 1.00 93.75 115 ASP A O 1
ATOM 889 N N . THR A 1 116 ? -11.561 -8.241 -3.452 1.00 94.69 116 THR A N 1
ATOM 890 C CA . THR A 1 116 ? -11.957 -9.627 -3.139 1.00 94.69 116 THR A CA 1
ATOM 891 C C . THR A 1 116 ? -11.600 -10.108 -1.732 1.00 94.69 116 THR A C 1
ATOM 893 O O . THR A 1 116 ? -12.050 -11.183 -1.345 1.00 94.69 116 THR A O 1
ATOM 896 N N . ILE A 1 117 ? -10.813 -9.350 -0.955 1.00 95.81 117 ILE A N 1
ATOM 897 C CA . ILE A 1 117 ? -10.436 -9.763 0.407 1.00 95.81 117 ILE A CA 1
ATOM 898 C C . ILE A 1 117 ? -11.687 -9.930 1.279 1.00 95.81 117 ILE A C 1
ATOM 900 O O . ILE A 1 117 ? -12.565 -9.059 1.310 1.00 95.81 117 ILE A O 1
ATOM 904 N N . ASP A 1 118 ? -11.717 -11.024 2.043 1.00 96.19 118 ASP A N 1
ATOM 905 C CA . ASP A 1 118 ? -12.801 -11.360 2.959 1.00 96.19 118 ASP A CA 1
ATOM 906 C C . ASP A 1 118 ? -13.122 -10.208 3.919 1.00 96.19 118 ASP A C 1
ATOM 908 O O . ASP A 1 118 ? -12.280 -9.713 4.680 1.00 96.19 118 ASP A O 1
ATOM 912 N N . ARG A 1 119 ? -14.392 -9.790 3.892 1.00 96.44 119 ARG A N 1
ATOM 913 C CA . ARG A 1 119 ? -14.935 -8.743 4.760 1.00 96.44 119 ARG A CA 1
ATOM 914 C C . ARG A 1 119 ? -15.395 -9.347 6.076 1.00 96.44 119 ARG A C 1
ATOM 916 O O . ARG A 1 119 ? -16.101 -10.354 6.099 1.00 96.44 119 ARG A O 1
ATOM 923 N N . VAL A 1 120 ? -15.074 -8.678 7.178 1.00 96.25 120 VAL A N 1
ATOM 924 C CA . VAL A 1 120 ? -15.599 -9.047 8.493 1.00 96.25 120 VAL A CA 1
ATOM 925 C C . VAL A 1 120 ? -16.894 -8.269 8.732 1.00 96.25 120 VAL A C 1
ATOM 927 O O . VAL A 1 120 ? -16.870 -7.036 8.750 1.00 96.25 120 VAL A O 1
ATOM 930 N N . PRO A 1 121 ? -18.046 -8.939 8.916 1.00 94.56 121 PRO A N 1
ATOM 931 C CA . PRO A 1 121 ? -19.295 -8.234 9.143 1.00 94.56 121 PRO A CA 1
ATOM 932 C C . PRO A 1 121 ? -19.243 -7.487 10.477 1.00 94.56 121 PRO A C 1
ATOM 934 O O . PRO A 1 121 ? -18.843 -8.037 11.501 1.00 94.56 121 PRO A O 1
ATOM 937 N N . ARG A 1 122 ? -19.743 -6.247 10.505 1.00 93.88 122 ARG A N 1
ATOM 938 C CA . ARG A 1 122 ? -19.752 -5.401 11.714 1.00 93.88 122 ARG A CA 1
ATOM 939 C C . ARG A 1 122 ? -20.336 -6.104 12.948 1.00 93.88 122 ARG A C 1
ATOM 941 O O . ARG A 1 122 ? -19.876 -5.889 14.060 1.00 93.88 122 ARG A O 1
ATOM 948 N N . LYS A 1 123 ? -21.330 -6.976 12.750 1.00 93.56 123 LYS A N 1
ATOM 949 C CA . LYS A 1 123 ? -22.001 -7.732 13.822 1.00 93.56 123 LYS A CA 1
ATOM 950 C C . LYS A 1 123 ? -21.118 -8.792 14.491 1.00 93.56 123 LYS A C 1
ATOM 952 O O . LYS A 1 123 ? -21.437 -9.197 15.601 1.00 93.56 123 LYS A O 1
ATOM 957 N N . SER A 1 124 ? -20.063 -9.271 13.828 1.00 93.62 124 SER A N 1
ATOM 958 C CA . SER A 1 124 ? -19.129 -10.249 14.406 1.00 93.62 124 SER A CA 1
ATOM 959 C C . SER A 1 124 ? -17.925 -9.601 15.088 1.00 93.62 124 SER A C 1
ATOM 961 O O . SER A 1 124 ? -17.114 -10.312 15.675 1.00 93.62 124 SER A O 1
ATOM 963 N N . LEU A 1 125 ? -17.769 -8.279 14.970 1.00 94.19 125 LEU A N 1
ATOM 964 C CA . LEU A 1 125 ? -16.693 -7.538 15.619 1.00 94.19 125 LEU A CA 1
ATOM 965 C C . LEU A 1 125 ? -17.047 -7.288 17.081 1.00 94.19 125 LEU A C 1
ATOM 967 O O . LEU A 1 125 ? -18.184 -6.950 17.417 1.00 94.19 125 LEU A O 1
ATOM 971 N N . LYS A 1 126 ? -16.053 -7.434 17.952 1.00 94.25 126 LYS A N 1
ATOM 972 C CA . LYS A 1 126 ? -16.193 -7.079 19.363 1.00 94.25 126 LYS A CA 1
ATOM 973 C C . LYS A 1 126 ? -16.009 -5.565 19.546 1.00 94.25 126 LYS A C 1
ATOM 975 O O . LYS A 1 126 ? -15.296 -4.944 18.759 1.00 94.25 126 LYS A O 1
ATOM 980 N N . PRO A 1 127 ? -16.621 -4.955 20.576 1.00 91.75 127 PRO A N 1
ATOM 981 C CA . PRO A 1 127 ? -16.531 -3.510 20.819 1.00 91.75 127 PRO A CA 1
ATOM 982 C C . PRO A 1 127 ? -15.137 -3.009 21.213 1.00 91.75 127 PRO A C 1
ATOM 984 O O . PRO A 1 127 ? -14.887 -1.808 21.178 1.00 91.75 127 PRO A O 1
ATOM 987 N N . ASP A 1 128 ? -14.241 -3.904 21.607 1.00 91.50 128 ASP A N 1
ATOM 988 C CA . ASP A 1 128 ? -12.855 -3.637 21.982 1.00 91.50 128 ASP A CA 1
ATOM 989 C C . ASP A 1 128 ? -11.848 -3.988 20.875 1.00 91.50 128 ASP A C 1
ATOM 991 O O . ASP A 1 128 ? -10.670 -3.674 21.020 1.00 91.50 128 ASP A O 1
ATOM 995 N N . GLU A 1 129 ? -12.281 -4.599 19.765 1.00 93.50 129 GLU A N 1
ATOM 996 C CA . GLU A 1 129 ? -11.386 -4.895 18.643 1.00 93.50 129 GLU A CA 1
ATOM 997 C C . GLU A 1 129 ? -10.945 -3.597 17.945 1.00 93.50 129 GLU A C 1
ATOM 999 O O . GLU A 1 129 ? -11.767 -2.801 17.476 1.00 93.50 129 GLU A O 1
ATOM 1004 N N . THR A 1 130 ? -9.627 -3.408 17.858 1.00 93.88 130 THR A N 1
ATOM 1005 C CA . THR A 1 130 ? -8.974 -2.249 17.242 1.00 93.88 130 THR A CA 1
ATOM 1006 C C . THR A 1 130 ? -8.182 -2.635 16.000 1.00 93.88 130 THR A C 1
ATOM 1008 O O . THR A 1 130 ? -7.716 -3.767 15.850 1.00 93.88 130 THR A O 1
ATOM 1011 N N . CYS A 1 131 ? -8.007 -1.673 15.096 1.00 94.56 131 CYS A N 1
ATOM 1012 C CA . CYS A 1 131 ? -7.104 -1.806 13.963 1.00 94.56 131 CYS A CA 1
ATOM 1013 C C . CYS A 1 131 ? -5.646 -1.731 14.452 1.00 94.56 131 CYS A C 1
ATOM 1015 O O . CYS A 1 131 ? -5.262 -0.705 15.016 1.00 94.56 131 CYS A O 1
ATOM 1017 N N . PRO A 1 132 ? -4.791 -2.737 14.183 1.00 94.69 132 PRO A N 1
ATOM 1018 C CA . PRO A 1 132 ? -3.395 -2.722 14.631 1.00 94.69 132 PRO A CA 1
ATOM 1019 C C . PRO A 1 132 ? -2.555 -1.566 14.060 1.00 94.69 132 PRO A C 1
ATOM 1021 O O . PRO A 1 132 ? -1.536 -1.201 14.639 1.00 94.69 132 PRO A O 1
ATOM 1024 N N . ILE A 1 133 ? -2.962 -0.990 12.923 1.00 94.44 133 ILE A N 1
ATOM 1025 C CA . ILE A 1 133 ? -2.215 0.077 12.241 1.00 94.44 133 ILE A CA 1
ATOM 1026 C C . ILE A 1 133 ? -2.547 1.447 12.847 1.00 94.44 133 ILE A C 1
ATOM 1028 O O . ILE A 1 133 ? -1.645 2.143 13.297 1.00 94.44 133 ILE A O 1
ATOM 1032 N N . CYS A 1 134 ? -3.824 1.844 12.891 1.00 91.88 134 CYS A N 1
ATOM 1033 C CA . CYS A 1 134 ? -4.217 3.166 13.403 1.00 91.88 134 CYS A CA 1
ATOM 1034 C C . CYS A 1 134 ? -4.560 3.193 14.903 1.00 91.88 134 CYS A C 1
ATOM 1036 O O . CYS A 1 134 ? -4.643 4.273 15.480 1.00 91.88 134 CYS A O 1
ATOM 1038 N N . GLY A 1 135 ? -4.778 2.037 15.539 1.00 90.31 135 GLY A N 1
ATOM 1039 C CA . GLY A 1 135 ? -5.144 1.927 16.957 1.00 90.31 135 GLY A CA 1
ATOM 1040 C C . GLY A 1 135 ? -6.612 2.234 17.281 1.00 90.31 135 GLY A C 1
ATOM 1041 O O . GLY A 1 135 ? -7.025 2.099 18.430 1.00 90.31 135 GLY A O 1
ATOM 1042 N N . GLU A 1 136 ? -7.423 2.624 16.297 1.00 89.56 136 GLU A N 1
ATOM 1043 C CA . GLU A 1 136 ? -8.843 2.942 16.487 1.00 89.56 136 GLU A CA 1
ATOM 1044 C C . GLU A 1 136 ? -9.691 1.668 16.595 1.00 89.56 136 GLU A C 1
ATOM 1046 O O . GLU A 1 136 ? -9.404 0.657 15.946 1.00 89.56 136 GLU A O 1
ATOM 1051 N N . LYS A 1 137 ? -10.766 1.712 17.391 1.00 92.94 137 LYS A N 1
ATOM 1052 C CA . LYS A 1 137 ? -11.739 0.614 17.456 1.00 92.94 137 LYS A CA 1
ATOM 1053 C C . LYS A 1 137 ? -12.534 0.562 16.166 1.00 92.94 137 LYS A C 1
ATOM 1055 O O . LYS A 1 137 ? -13.032 1.584 15.701 1.00 92.94 137 LYS A O 1
ATOM 1060 N N . PHE A 1 138 ? -12.749 -0.636 15.634 1.00 93.94 138 PHE A N 1
ATOM 1061 C CA . PHE A 1 138 ? -13.513 -0.777 14.396 1.00 93.94 138 PHE A CA 1
ATOM 1062 C C . PHE A 1 138 ? -14.946 -0.262 14.536 1.00 93.94 138 PHE A C 1
ATOM 1064 O O . PHE A 1 138 ? -15.491 0.320 13.607 1.00 93.94 138 PHE A O 1
ATOM 1071 N N . LEU A 1 139 ? -15.568 -0.463 15.701 1.00 93.62 139 LEU A N 1
ATOM 1072 C CA . LEU A 1 139 ? -16.960 -0.070 15.903 1.00 93.62 139 LEU A CA 1
ATOM 1073 C C . LEU A 1 139 ? -17.162 1.433 16.148 1.00 93.62 139 LEU A C 1
ATOM 1075 O O . LEU A 1 139 ? -18.314 1.871 16.085 1.00 93.62 139 LEU A O 1
ATOM 1079 N N . ASP A 1 140 ? -16.092 2.207 16.358 1.00 90.31 140 ASP A N 1
ATOM 1080 C CA . ASP A 1 140 ? -16.173 3.666 16.517 1.00 90.31 140 ASP A CA 1
ATOM 1081 C C . ASP A 1 140 ? -16.464 4.369 15.177 1.00 90.31 140 ASP A C 1
ATOM 1083 O O . ASP A 1 140 ? -17.068 5.441 15.161 1.00 90.31 140 ASP A O 1
ATOM 1087 N N . ASP A 1 141 ? -16.109 3.745 14.048 1.00 86.00 141 ASP A N 1
ATOM 1088 C CA . ASP A 1 141 ? -16.494 4.202 12.712 1.00 86.00 141 ASP A CA 1
ATOM 1089 C C . ASP A 1 141 ? -17.852 3.608 12.303 1.00 86.00 141 ASP A C 1
ATOM 1091 O O . ASP A 1 141 ? -18.063 2.394 12.358 1.00 86.00 141 ASP A O 1
ATOM 1095 N N . GLN A 1 142 ? -18.788 4.456 11.869 1.00 86.00 142 GLN A N 1
ATOM 1096 C CA . GLN A 1 142 ? -20.104 4.044 11.375 1.00 86.00 142 GLN A CA 1
ATOM 1097 C C . GLN A 1 142 ? -20.006 3.173 10.114 1.00 86.00 142 GLN A C 1
ATOM 1099 O O . GLN A 1 142 ? -20.824 2.265 9.940 1.00 86.00 142 GLN A O 1
ATOM 1104 N N . TYR A 1 143 ? -19.012 3.431 9.262 1.00 87.56 143 TYR A N 1
ATOM 1105 C CA . TYR A 1 143 ? -18.831 2.779 7.965 1.00 87.56 143 TYR A CA 1
ATOM 1106 C C . TYR A 1 143 ? -17.578 1.899 7.931 1.00 87.56 143 TYR A C 1
ATOM 1108 O O . TYR A 1 143 ? -16.968 1.730 6.878 1.00 87.56 143 TYR A O 1
ATOM 1116 N N . CYS A 1 144 ? -17.228 1.302 9.076 1.00 87.75 144 CYS A N 1
ATOM 1117 C CA . CYS A 1 144 ? -16.020 0.501 9.223 1.00 87.75 144 CYS A CA 1
ATOM 1118 C C . CYS A 1 144 ? -15.896 -0.581 8.136 1.00 87.75 144 CYS A C 1
ATOM 1120 O O . CYS A 1 144 ? -16.731 -1.489 8.034 1.00 87.75 144 CYS A O 1
ATOM 1122 N N . LEU A 1 145 ? -14.822 -0.519 7.348 1.00 94.00 145 LEU A N 1
ATOM 1123 C CA . LEU A 1 145 ? -14.546 -1.490 6.295 1.00 94.00 145 LEU A CA 1
ATOM 1124 C C . LEU A 1 145 ? -13.432 -2.440 6.734 1.00 94.00 145 LEU A C 1
ATOM 1126 O O . LEU A 1 145 ? -12.266 -2.277 6.384 1.00 94.00 145 LEU A O 1
ATOM 1130 N N . VAL A 1 146 ? -13.805 -3.444 7.528 1.00 97.00 146 VAL A N 1
ATOM 1131 C CA . VAL A 1 146 ? -12.847 -4.387 8.118 1.00 97.00 146 VAL A CA 1
ATOM 1132 C C . VAL A 1 146 ? -12.626 -5.586 7.205 1.00 97.00 146 VAL A C 1
ATOM 1134 O O . VAL A 1 146 ? -13.576 -6.224 6.746 1.00 97.00 146 VAL A O 1
ATOM 1137 N N . VAL A 1 147 ? -11.359 -5.914 6.984 1.00 97.56 147 VAL A N 1
ATOM 1138 C CA . VAL A 1 147 ? -10.911 -7.095 6.246 1.00 97.56 147 VAL A CA 1
ATOM 1139 C C . VAL A 1 147 ? -10.141 -8.045 7.138 1.00 97.56 147 VAL A C 1
ATOM 1141 O O . VAL A 1 147 ? -9.498 -7.611 8.093 1.00 97.56 147 VAL A O 1
ATOM 1144 N N . VAL A 1 148 ? -10.167 -9.330 6.798 1.00 97.75 148 VAL A N 1
ATOM 1145 C CA . VAL A 1 148 ? -9.274 -10.344 7.363 1.00 97.75 148 VAL A CA 1
ATOM 1146 C C . VAL A 1 148 ? -8.340 -10.856 6.273 1.00 97.75 148 VAL A C 1
ATOM 1148 O O . VAL A 1 148 ? -8.778 -11.231 5.189 1.00 97.75 148 VAL A O 1
ATOM 1151 N N . LEU A 1 149 ? -7.033 -10.836 6.534 1.00 97.38 149 LEU A N 1
ATOM 1152 C CA . LEU A 1 149 ? -6.055 -11.352 5.578 1.00 97.38 149 LEU A CA 1
ATOM 1153 C C . LEU A 1 149 ? -6.008 -12.889 5.618 1.00 97.38 149 LEU A C 1
ATOM 1155 O O . LEU A 1 149 ? -6.118 -13.477 6.696 1.00 97.38 149 LEU A O 1
ATOM 1159 N N . PRO A 1 150 ? -5.751 -13.564 4.481 1.00 96.12 150 PRO A N 1
ATOM 1160 C CA . PRO A 1 150 ? -5.782 -15.029 4.395 1.00 96.12 150 PRO A CA 1
ATOM 1161 C C . PRO A 1 150 ? -4.654 -15.716 5.180 1.00 96.12 150 PRO A C 1
ATOM 1163 O O . PRO A 1 150 ? -4.692 -16.923 5.403 1.00 96.12 150 PRO A O 1
ATOM 1166 N N . CYS A 1 151 ? -3.634 -14.966 5.607 1.00 96.44 151 CYS A N 1
ATOM 1167 C CA . CYS A 1 151 ? -2.498 -15.500 6.350 1.00 96.44 151 CYS A CA 1
ATOM 1168 C C . CYS A 1 151 ? -2.857 -15.962 7.772 1.00 96.44 151 CYS A C 1
ATOM 1170 O O . CYS A 1 151 ? -2.205 -16.882 8.278 1.00 96.44 151 CYS A O 1
ATOM 1172 N N . HIS A 1 152 ? -3.853 -15.337 8.418 1.00 96.31 152 HIS A N 1
ATOM 1173 C CA . HIS A 1 152 ? -4.359 -15.744 9.729 1.00 96.31 152 HIS A CA 1
ATOM 1174 C C . HIS A 1 152 ? -5.718 -15.095 10.053 1.00 96.31 152 HIS A C 1
ATOM 1176 O O . HIS A 1 152 ? -5.932 -13.915 9.788 1.00 96.31 152 HIS A O 1
ATOM 1182 N N . SER A 1 153 ? -6.611 -15.819 10.735 1.00 94.69 153 SER A N 1
ATOM 1183 C CA . SER A 1 153 ? -7.972 -15.349 11.061 1.00 94.69 153 SER A CA 1
ATOM 1184 C C . SER A 1 153 ? -8.029 -14.154 12.027 1.00 94.69 153 SER A C 1
ATOM 1186 O O . SER A 1 153 ? -9.042 -13.456 12.097 1.00 94.69 153 SER A O 1
ATOM 1188 N N . THR A 1 154 ? -6.953 -13.898 12.778 1.00 95.50 154 THR A N 1
ATOM 1189 C CA . THR A 1 154 ? -6.838 -12.730 13.672 1.00 95.50 154 THR A CA 1
ATOM 1190 C C . THR A 1 154 ? -6.207 -11.514 12.999 1.00 95.50 154 THR A C 1
ATOM 1192 O O . THR A 1 154 ? -6.165 -10.449 13.609 1.00 95.50 154 THR A O 1
ATOM 1195 N N . HIS A 1 155 ? -5.717 -11.635 11.762 1.00 97.19 155 HIS A N 1
ATOM 1196 C CA . HIS A 1 155 ? -5.098 -10.529 11.030 1.00 97.19 155 HIS A CA 1
ATOM 1197 C C . HIS A 1 155 ? -6.180 -9.665 10.387 1.00 97.19 155 HIS A C 1
ATOM 1199 O O . HIS A 1 155 ? -6.390 -9.686 9.173 1.00 97.19 155 HIS A O 1
ATOM 1205 N N . LYS A 1 156 ? -6.892 -8.941 11.252 1.00 97.62 156 LYS A N 1
ATOM 1206 C CA . LYS A 1 156 ? -7.964 -8.020 10.894 1.00 97.62 156 LYS A CA 1
ATOM 1207 C C . LYS A 1 156 ? -7.441 -6.594 10.828 1.00 97.62 156 LYS A C 1
ATOM 1209 O O . LYS A 1 156 ? -6.733 -6.149 11.730 1.00 97.62 156 LYS A O 1
ATOM 1214 N N . PHE A 1 157 ? -7.840 -5.865 9.798 1.00 97.56 157 PHE A N 1
ATOM 1215 C CA . PHE A 1 157 ? -7.460 -4.470 9.615 1.00 97.56 157 PHE A CA 1
ATOM 1216 C C . PHE A 1 157 ? -8.603 -3.684 8.997 1.00 97.56 157 PHE A C 1
ATOM 1218 O O . PHE A 1 157 ? -9.471 -4.238 8.327 1.00 97.56 157 PHE A O 1
ATOM 1225 N N . ASP A 1 158 ? -8.556 -2.374 9.178 1.00 95.31 158 ASP A N 1
ATOM 1226 C CA . ASP A 1 158 ? -9.313 -1.459 8.342 1.00 95.31 158 ASP A CA 1
ATOM 1227 C C . ASP A 1 158 ? -8.696 -1.447 6.934 1.00 95.31 158 ASP A C 1
ATOM 1229 O O . ASP A 1 158 ? -7.471 -1.316 6.796 1.00 95.31 158 ASP A O 1
ATOM 1233 N N . LEU A 1 159 ? -9.523 -1.610 5.895 1.00 95.31 159 LEU A N 1
ATOM 1234 C CA . LEU A 1 159 ? -9.070 -1.635 4.505 1.00 95.31 159 LEU A CA 1
ATOM 1235 C C . LEU A 1 159 ? -8.312 -0.358 4.137 1.00 95.31 159 LEU A C 1
ATOM 1237 O O . LEU A 1 159 ? -7.324 -0.436 3.412 1.00 95.31 159 LEU A O 1
ATOM 1241 N N . GLU A 1 160 ? -8.723 0.801 4.649 1.00 92.69 160 GLU A N 1
ATOM 1242 C CA . GLU A 1 160 ? -8.050 2.067 4.341 1.00 92.69 160 GLU A CA 1
ATOM 1243 C C . GLU A 1 160 ? -6.638 2.150 4.943 1.00 92.69 160 GLU A C 1
ATOM 1245 O O . GLU A 1 160 ? -5.781 2.867 4.424 1.00 92.69 160 GLU A O 1
ATOM 1250 N N . CYS A 1 161 ? -6.378 1.412 6.028 1.00 94.31 161 CYS A N 1
ATOM 1251 C CA . CYS A 1 161 ? -5.059 1.340 6.652 1.00 94.31 161 CYS A CA 1
ATOM 1252 C C . CYS A 1 161 ? -4.161 0.302 5.978 1.00 94.31 161 CYS A C 1
ATOM 1254 O O . CYS A 1 161 ? -2.986 0.565 5.731 1.00 94.31 161 CYS A O 1
ATOM 1256 N N . VAL A 1 162 ? -4.690 -0.897 5.718 1.00 96.50 162 VAL A N 1
ATOM 1257 C CA . VAL A 1 162 ? -3.878 -2.010 5.200 1.00 96.50 162 VAL A CA 1
ATOM 1258 C C . VAL A 1 162 ? -3.754 -1.988 3.679 1.00 96.50 162 VAL A C 1
ATOM 1260 O O . VAL A 1 162 ? -2.741 -2.430 3.147 1.00 96.50 162 VAL A O 1
ATOM 1263 N N . GLY A 1 163 ? -4.745 -1.447 2.969 1.00 95.50 163 GLY A N 1
ATOM 1264 C CA . GLY A 1 163 ? -4.790 -1.402 1.508 1.00 95.50 163 GLY A CA 1
ATOM 1265 C C . GLY A 1 163 ? -3.543 -0.762 0.894 1.00 95.50 163 GLY A C 1
ATOM 1266 O O . GLY A 1 163 ? -2.855 -1.440 0.130 1.00 95.50 163 GLY A O 1
ATOM 1267 N N . PRO A 1 164 ? -3.179 0.482 1.261 1.00 95.31 164 PRO A N 1
ATOM 1268 C CA . PRO A 1 164 ? -1.969 1.132 0.752 1.00 95.31 164 PRO A CA 1
ATOM 1269 C C . PRO A 1 164 ? -0.685 0.328 1.012 1.00 95.31 164 PRO A C 1
ATOM 1271 O O . PRO A 1 164 ? 0.153 0.189 0.120 1.00 95.31 164 PRO A O 1
ATOM 1274 N N . TRP A 1 165 ? -0.558 -0.289 2.194 1.00 96.44 165 TRP A N 1
ATOM 1275 C CA . TRP A 1 165 ? 0.574 -1.164 2.514 1.00 96.44 165 TRP A CA 1
ATOM 1276 C C . TRP A 1 165 ? 0.640 -2.382 1.586 1.00 96.44 165 TRP A C 1
ATOM 1278 O O . TRP A 1 165 ? 1.709 -2.700 1.062 1.00 96.44 165 TRP A O 1
ATOM 1288 N N . LEU A 1 166 ? -0.494 -3.051 1.358 1.00 96.06 166 LEU A N 1
ATOM 1289 C CA . LEU A 1 166 ? -0.583 -4.221 0.483 1.00 96.06 166 LEU A CA 1
ATOM 1290 C C . LEU A 1 166 ? -0.300 -3.881 -0.978 1.00 96.06 166 LEU A C 1
ATOM 1292 O O . LEU A 1 166 ? 0.349 -4.674 -1.656 1.00 96.06 166 LEU A O 1
ATOM 1296 N N . ARG A 1 167 ? -0.728 -2.706 -1.449 1.00 93.75 167 ARG A N 1
ATOM 1297 C CA . ARG A 1 167 ? -0.494 -2.229 -2.822 1.00 93.75 167 ARG A CA 1
ATOM 1298 C C . ARG A 1 167 ? 0.981 -1.991 -3.140 1.00 93.75 167 ARG A C 1
ATOM 1300 O O . ARG A 1 167 ? 1.359 -2.128 -4.295 1.00 93.75 167 ARG A O 1
ATOM 1307 N N . LEU A 1 168 ? 1.814 -1.688 -2.141 1.00 93.25 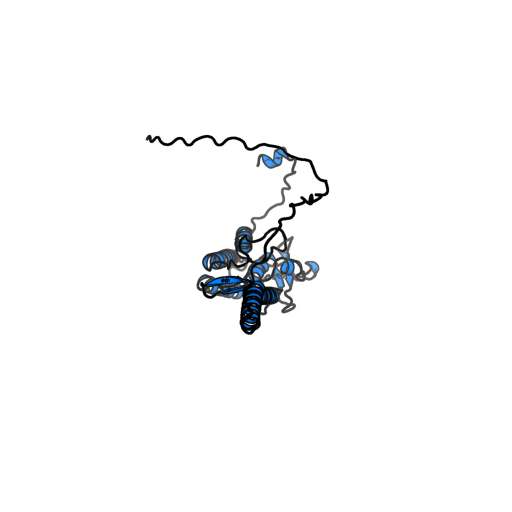168 LEU A N 1
ATOM 1308 C CA . LEU A 1 168 ? 3.266 -1.571 -2.328 1.00 93.25 168 LEU A CA 1
ATOM 1309 C C . LEU A 1 168 ? 4.022 -2.857 -1.979 1.00 93.25 168 LEU A C 1
ATOM 1311 O O . LEU A 1 168 ? 4.858 -3.320 -2.750 1.00 93.25 168 LEU A O 1
ATOM 1315 N N . ASN A 1 169 ? 3.724 -3.449 -0.821 1.00 94.06 169 ASN A N 1
ATOM 1316 C CA . ASN A 1 169 ? 4.562 -4.497 -0.237 1.00 94.06 169 ASN A CA 1
ATOM 1317 C C . ASN A 1 169 ? 4.038 -5.914 -0.498 1.00 94.06 169 ASN A C 1
ATOM 1319 O O . ASN A 1 169 ? 4.820 -6.861 -0.474 1.00 94.06 169 ASN A O 1
ATOM 1323 N N . GLY A 1 170 ? 2.724 -6.089 -0.681 1.00 94.31 170 GLY A N 1
ATOM 1324 C CA . GLY A 1 170 ? 2.112 -7.407 -0.897 1.00 94.31 170 GLY A CA 1
ATOM 1325 C C . GLY A 1 170 ? 2.283 -8.375 0.279 1.00 94.31 170 GLY A C 1
ATOM 1326 O O . GLY A 1 170 ? 2.268 -9.590 0.097 1.00 94.31 170 GLY A O 1
ATOM 1327 N N . THR A 1 171 ? 2.498 -7.861 1.492 1.00 95.88 171 THR A N 1
ATOM 1328 C CA . THR A 1 171 ? 2.759 -8.665 2.694 1.00 95.88 171 THR A CA 1
ATOM 1329 C C . THR A 1 171 ? 1.888 -8.225 3.857 1.00 95.88 171 THR A C 1
ATOM 1331 O O . THR A 1 171 ? 1.541 -7.054 3.987 1.00 95.88 171 THR A O 1
ATOM 1334 N N . CYS A 1 172 ? 1.540 -9.155 4.738 1.00 97.19 172 CYS A N 1
ATOM 1335 C CA . CYS A 1 172 ? 0.823 -8.827 5.961 1.00 97.19 172 CYS A CA 1
ATOM 1336 C C . CYS A 1 172 ? 1.697 -7.969 6.902 1.00 97.19 172 CYS A C 1
ATOM 1338 O O . CYS A 1 172 ? 2.829 -8.363 7.189 1.00 97.19 172 CYS A O 1
ATOM 1340 N N . PRO A 1 173 ? 1.176 -6.857 7.456 1.00 97.25 173 PRO A N 1
ATOM 1341 C CA . PRO A 1 173 ? 1.917 -6.031 8.413 1.00 97.25 173 PRO A CA 1
ATOM 1342 C C . PRO A 1 173 ? 2.364 -6.771 9.684 1.00 97.25 173 PRO A C 1
ATOM 1344 O O . PRO A 1 173 ? 3.380 -6.411 10.268 1.00 97.25 173 PRO A O 1
ATOM 1347 N N . LEU A 1 174 ? 1.621 -7.801 10.113 1.00 97.25 174 LEU A N 1
ATOM 1348 C CA . LEU A 1 174 ? 1.862 -8.511 11.375 1.00 97.25 174 LEU A CA 1
ATOM 1349 C C . LEU A 1 174 ? 2.879 -9.651 11.248 1.00 97.25 174 LEU A C 1
ATOM 1351 O O . LEU A 1 174 ? 3.791 -9.744 12.062 1.00 97.25 174 LEU A O 1
ATOM 1355 N N . ASP A 1 175 ? 2.730 -10.524 10.246 1.00 96.94 175 ASP A N 1
ATOM 1356 C CA . ASP A 1 175 ? 3.569 -11.726 10.101 1.00 96.94 175 ASP A CA 1
ATOM 1357 C C . ASP A 1 175 ? 4.473 -11.721 8.863 1.00 96.94 175 ASP A C 1
ATOM 1359 O O . ASP A 1 175 ? 5.222 -12.674 8.648 1.00 96.94 175 ASP A O 1
ATOM 1363 N N . ARG A 1 176 ? 4.416 -10.656 8.049 1.00 94.88 176 ARG A N 1
ATOM 1364 C CA . ARG A 1 176 ? 5.180 -10.478 6.804 1.00 94.88 176 ARG A CA 1
ATOM 1365 C C . ARG A 1 176 ? 4.967 -11.581 5.762 1.00 94.88 176 ARG A C 1
ATOM 1367 O O . ARG A 1 176 ? 5.684 -11.608 4.761 1.00 94.88 176 ARG A O 1
ATOM 1374 N N . LYS A 1 177 ? 3.980 -12.471 5.936 1.00 95.94 177 LYS A N 1
ATOM 1375 C CA . LYS A 1 177 ? 3.634 -13.451 4.901 1.00 95.94 177 LYS A CA 1
ATOM 1376 C C . LYS A 1 177 ? 3.101 -12.721 3.679 1.00 95.94 177 LYS A C 1
ATOM 1378 O O . LYS A 1 177 ? 2.356 -11.746 3.804 1.00 95.94 177 LYS A O 1
ATOM 1383 N N . LYS A 1 178 ? 3.484 -13.208 2.502 1.00 94.00 178 LYS A N 1
ATOM 1384 C CA . LYS A 1 178 ? 2.984 -12.692 1.229 1.00 94.00 178 LYS A CA 1
ATOM 1385 C C . LYS A 1 178 ? 1.493 -12.970 1.115 1.00 94.00 178 LYS A C 1
ATOM 1387 O O . LYS A 1 178 ? 1.020 -14.031 1.520 1.00 94.00 178 LYS A O 1
ATOM 1392 N N . VAL A 1 179 ? 0.765 -11.990 0.606 1.00 92.88 179 VAL A N 1
ATOM 1393 C CA . VAL A 1 179 ? -0.677 -12.063 0.398 1.00 92.88 179 VAL A CA 1
ATOM 1394 C C . VAL A 1 179 ? -1.007 -11.527 -0.989 1.00 92.88 179 VAL A C 1
ATOM 1396 O O . VAL A 1 179 ? -0.341 -10.631 -1.503 1.00 92.88 179 VAL A O 1
ATOM 1399 N N . GLY A 1 180 ? -2.052 -12.086 -1.584 1.00 88.50 180 GLY A N 1
ATOM 1400 C CA . GLY A 1 180 ? -2.538 -11.697 -2.898 1.00 88.50 180 GLY A CA 1
ATOM 1401 C C . GLY A 1 180 ? -1.696 -12.162 -4.069 1.00 88.50 180 GLY A C 1
ATOM 1402 O O . GLY A 1 180 ? -0.955 -13.135 -3.996 1.00 88.50 180 GLY A O 1
ATOM 1403 N N . ASP A 1 181 ? -1.890 -11.465 -5.174 1.00 88.62 181 ASP A N 1
ATOM 1404 C CA . ASP A 1 181 ? -1.530 -11.869 -6.531 1.00 88.62 181 ASP A CA 1
ATOM 1405 C C . ASP A 1 181 ? -0.221 -11.234 -7.033 1.00 88.62 181 ASP A C 1
ATOM 1407 O O . ASP A 1 181 ? 0.178 -11.432 -8.177 1.00 88.62 181 ASP A O 1
ATOM 1411 N N . GLY A 1 182 ? 0.481 -10.473 -6.185 1.00 82.19 182 GLY A N 1
ATOM 1412 C CA . GLY A 1 182 ? 1.692 -9.743 -6.573 1.00 82.19 182 GLY A CA 1
ATOM 1413 C C . GLY A 1 182 ? 2.835 -10.643 -7.064 1.00 82.19 182 GLY A C 1
ATOM 1414 O O . GLY A 1 182 ? 3.522 -10.300 -8.026 1.00 82.19 182 GLY A O 1
ATOM 1415 N N . GLU A 1 183 ? 3.032 -11.817 -6.451 1.00 81.56 183 GLU A N 1
ATOM 1416 C CA . GLU A 1 183 ? 4.053 -12.775 -6.908 1.00 81.56 183 GLU A CA 1
ATOM 1417 C C . GLU A 1 183 ? 3.700 -13.435 -8.237 1.00 81.56 183 GLU A C 1
ATOM 1419 O O . GLU A 1 183 ? 4.577 -13.615 -9.083 1.00 81.56 183 GLU A O 1
ATOM 1424 N N . GLU A 1 184 ? 2.432 -13.798 -8.413 1.00 83.19 184 GLU A N 1
ATOM 1425 C CA . GLU A 1 184 ? 1.939 -14.405 -9.644 1.00 83.19 184 GLU A CA 1
ATOM 1426 C C . GLU A 1 184 ? 2.096 -13.429 -10.811 1.00 83.19 184 GLU A C 1
ATOM 1428 O O . GLU A 1 184 ? 2.739 -13.778 -11.801 1.00 83.19 184 GLU A O 1
ATOM 1433 N N . ARG A 1 185 ? 1.657 -12.172 -10.641 1.00 82.31 185 ARG A N 1
ATOM 1434 C CA . ARG A 1 185 ? 1.838 -11.120 -11.653 1.00 82.31 185 ARG A CA 1
ATOM 1435 C C . ARG A 1 185 ? 3.305 -10.870 -11.977 1.00 82.31 185 ARG A C 1
ATOM 1437 O O . ARG A 1 185 ? 3.660 -10.736 -13.144 1.00 82.31 185 ARG A O 1
ATOM 1444 N N . LYS A 1 186 ? 4.183 -10.839 -10.967 1.00 78.75 186 LYS A N 1
ATOM 1445 C CA . LYS A 1 186 ? 5.628 -10.688 -11.193 1.00 78.75 186 LYS A CA 1
ATOM 1446 C C . LYS A 1 186 ? 6.185 -11.847 -12.021 1.00 78.75 186 LYS A C 1
ATOM 1448 O O . LYS A 1 186 ? 6.937 -11.623 -12.965 1.00 78.75 186 LYS A O 1
ATOM 1453 N N . ARG A 1 187 ? 5.810 -13.083 -11.686 1.00 82.50 187 ARG A N 1
ATOM 1454 C CA . ARG A 1 187 ? 6.254 -14.281 -12.407 1.00 82.50 187 ARG A CA 1
ATOM 1455 C C . ARG A 1 187 ? 5.749 -14.293 -13.847 1.00 82.50 187 ARG A C 1
ATOM 1457 O O . ARG A 1 187 ? 6.503 -14.664 -14.744 1.00 82.50 187 ARG A O 1
ATOM 1464 N N . GLU A 1 188 ? 4.501 -13.899 -14.064 1.00 82.56 188 GLU A N 1
ATOM 1465 C CA . GLU A 1 188 ? 3.918 -13.756 -15.395 1.00 82.56 188 GLU A CA 1
ATOM 1466 C C . GLU A 1 188 ? 4.672 -12.696 -16.206 1.00 82.56 188 GLU A C 1
ATOM 1468 O O . GLU A 1 188 ? 5.126 -12.983 -17.312 1.00 82.56 188 GLU A O 1
ATOM 1473 N N . GLN A 1 189 ? 4.928 -11.524 -15.620 1.00 75.75 189 GLN A N 1
ATOM 1474 C CA . GLN A 1 189 ? 5.681 -10.446 -16.258 1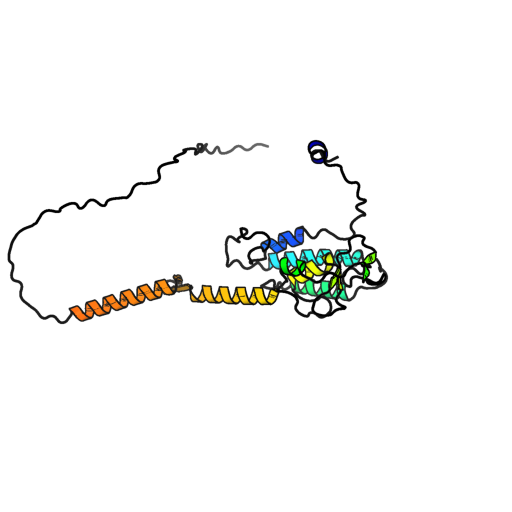.00 75.75 189 GLN A CA 1
ATOM 1475 C C . GLN A 1 189 ? 7.117 -10.865 -16.610 1.00 75.75 189 GLN A C 1
ATOM 1477 O O . GLN A 1 189 ? 7.584 -10.599 -17.716 1.00 75.75 189 GLN A O 1
ATOM 1482 N N . ASP A 1 190 ? 7.804 -11.583 -15.718 1.00 81.19 190 ASP A N 1
ATOM 1483 C CA . ASP A 1 190 ? 9.129 -12.148 -15.989 1.00 81.19 190 ASP A CA 1
ATOM 1484 C C . ASP A 1 190 ? 9.090 -13.234 -17.075 1.00 81.19 190 ASP A C 1
ATOM 1486 O O . ASP A 1 190 ? 10.036 -13.377 -17.853 1.00 81.19 190 ASP A O 1
ATOM 1490 N N . SER A 1 191 ? 8.006 -14.009 -17.158 1.00 84.50 191 SER A N 1
ATOM 1491 C CA . SER A 1 191 ? 7.816 -14.997 -18.220 1.00 84.50 191 SER A CA 1
ATOM 1492 C C . SER A 1 191 ? 7.606 -14.331 -19.578 1.00 84.50 191 SER A C 1
ATOM 1494 O O . SER A 1 191 ? 8.262 -14.715 -20.543 1.00 84.50 191 SER A O 1
ATOM 1496 N N . VAL A 1 192 ? 6.746 -13.313 -19.643 1.00 79.62 192 VAL A N 1
ATOM 1497 C CA . VAL A 1 192 ? 6.496 -12.531 -20.860 1.00 79.62 192 VAL A CA 1
ATOM 1498 C C . VAL A 1 192 ? 7.770 -11.818 -21.300 1.00 79.62 192 VAL A C 1
ATOM 1500 O O . VAL A 1 192 ? 8.143 -11.913 -22.464 1.00 79.62 192 VAL A O 1
ATOM 1503 N N . ARG A 1 193 ? 8.487 -11.173 -20.371 1.00 78.88 193 ARG A N 1
ATOM 1504 C CA . ARG A 1 193 ? 9.750 -10.486 -20.667 1.00 78.88 193 ARG A CA 1
ATOM 1505 C C . ARG A 1 193 ? 10.777 -11.423 -21.294 1.00 78.88 193 ARG A C 1
ATOM 1507 O O . ARG A 1 193 ? 11.348 -11.069 -22.317 1.00 78.88 193 ARG A O 1
ATOM 1514 N N . ARG A 1 194 ? 10.974 -12.617 -20.723 1.00 80.19 194 ARG A N 1
ATOM 1515 C CA . ARG A 1 194 ? 11.891 -13.618 -21.292 1.00 80.19 194 ARG A CA 1
ATOM 1516 C C . ARG A 1 194 ? 11.438 -14.100 -22.669 1.00 80.19 194 ARG A C 1
ATOM 1518 O O . ARG A 1 194 ? 12.275 -14.243 -23.546 1.00 80.19 194 ARG A O 1
ATOM 1525 N N . GLY A 1 195 ? 10.135 -14.305 -22.871 1.00 79.00 195 GLY A N 1
ATOM 1526 C CA . GLY A 1 195 ? 9.600 -14.681 -24.182 1.00 79.00 195 GLY A CA 1
ATOM 1527 C C . GLY A 1 195 ? 9.817 -13.602 -25.248 1.00 79.00 195 GLY A C 1
ATOM 1528 O O . GLY A 1 195 ? 10.172 -13.920 -26.377 1.00 79.00 195 GLY A O 1
ATOM 1529 N N . VAL A 1 196 ? 9.658 -12.323 -24.892 1.00 76.19 196 VAL A N 1
ATOM 1530 C CA . VAL A 1 196 ? 9.949 -11.195 -25.795 1.00 76.19 196 VAL A CA 1
ATOM 1531 C C . VAL A 1 196 ? 11.449 -11.075 -26.069 1.00 76.19 196 VAL A C 1
ATOM 1533 O O . VAL A 1 196 ? 11.836 -10.846 -27.208 1.00 76.19 196 VAL A O 1
ATOM 1536 N N . GLU A 1 197 ? 12.297 -11.260 -25.057 1.00 77.38 197 GLU A N 1
ATOM 1537 C CA . GLU A 1 197 ? 13.757 -11.247 -25.216 1.00 77.38 197 GLU A CA 1
ATOM 1538 C C . GLU A 1 197 ? 14.251 -12.400 -26.106 1.00 77.38 197 GLU A C 1
ATOM 1540 O O . GLU A 1 197 ? 15.147 -12.202 -26.913 1.00 77.38 197 GLU A O 1
ATOM 1545 N N . GLU A 1 198 ? 13.627 -13.579 -26.044 1.00 77.06 198 GLU A N 1
ATOM 1546 C CA . GLU A 1 198 ? 13.934 -14.698 -26.946 1.00 77.06 198 GLU A CA 1
ATOM 1547 C C . GLU A 1 198 ? 13.494 -14.433 -28.400 1.00 77.06 198 GLU A C 1
ATOM 1549 O O . GLU A 1 198 ? 14.115 -14.924 -29.342 1.00 77.06 198 GLU A O 1
ATOM 1554 N N . LEU A 1 199 ? 12.451 -13.621 -28.603 1.00 79.06 199 LEU A N 1
ATOM 1555 C CA . LEU A 1 199 ? 11.986 -13.203 -29.930 1.00 79.06 199 LEU A CA 1
ATOM 1556 C C . LEU A 1 199 ? 12.822 -12.066 -30.542 1.00 79.06 199 LEU A C 1
ATOM 1558 O O . LEU A 1 199 ? 12.722 -11.841 -31.747 1.00 79.06 199 LEU A O 1
ATOM 1562 N N . LEU A 1 200 ? 13.629 -11.350 -29.754 1.00 81.06 200 LEU A N 1
ATOM 1563 C CA . LEU A 1 200 ? 14.405 -10.187 -30.191 1.00 81.06 200 LEU A CA 1
ATOM 1564 C C . LEU A 1 200 ? 15.911 -10.450 -30.032 1.00 81.06 200 LEU A C 1
ATOM 1566 O O . LEU A 1 200 ? 16.433 -10.451 -28.921 1.00 81.06 200 LEU A O 1
ATOM 1570 N N . ILE A 1 201 ? 16.637 -10.612 -31.138 1.00 78.69 201 ILE A N 1
ATOM 1571 C CA . ILE A 1 201 ? 18.098 -10.815 -31.140 1.00 78.69 201 ILE A CA 1
ATOM 1572 C C . ILE A 1 201 ? 18.796 -9.525 -31.580 1.00 78.69 201 ILE A C 1
ATOM 1574 O O . ILE A 1 201 ? 18.198 -8.677 -32.237 1.00 78.69 201 ILE A O 1
ATOM 1578 N N . ARG A 1 202 ? 20.073 -9.358 -31.226 1.00 77.94 202 ARG A N 1
ATOM 1579 C CA . ARG A 1 202 ? 20.933 -8.325 -31.816 1.00 77.94 202 ARG A CA 1
ATOM 1580 C C . ARG A 1 202 ? 21.677 -8.898 -33.018 1.00 77.94 202 ARG A C 1
ATOM 1582 O O . ARG A 1 202 ? 22.289 -9.954 -32.876 1.00 77.94 202 ARG A O 1
ATOM 1589 N N . ASP A 1 203 ? 21.616 -8.211 -34.155 1.00 75.81 203 ASP A N 1
ATOM 1590 C CA . ASP A 1 203 ? 22.432 -8.534 -35.330 1.00 75.81 203 ASP A CA 1
ATOM 1591 C C . ASP A 1 203 ? 23.903 -8.101 -35.139 1.00 75.81 203 ASP A C 1
ATOM 1593 O O . ASP A 1 203 ? 24.275 -7.535 -34.105 1.00 75.81 203 ASP A O 1
ATOM 1597 N N . GLU A 1 204 ? 24.758 -8.396 -36.124 1.00 71.62 204 GLU A N 1
ATOM 1598 C CA . GLU A 1 204 ? 26.193 -8.062 -36.086 1.00 71.62 204 GLU A CA 1
ATOM 1599 C C . GLU A 1 204 ? 26.456 -6.546 -36.015 1.00 71.62 204 GLU A C 1
ATOM 1601 O O . GLU A 1 204 ? 27.464 -6.118 -35.450 1.00 71.62 204 GLU A O 1
ATOM 1606 N N . ASP A 1 205 ? 25.516 -5.737 -36.511 1.00 79.94 205 ASP A N 1
ATOM 1607 C CA . ASP A 1 205 ? 25.553 -4.274 -36.461 1.00 79.94 205 ASP A CA 1
ATOM 1608 C C . ASP A 1 205 ? 25.014 -3.713 -35.126 1.00 79.94 205 ASP A C 1
ATOM 1610 O O . ASP A 1 205 ? 25.064 -2.506 -34.872 1.00 79.94 205 ASP A O 1
ATOM 1614 N N . GLY A 1 206 ? 24.530 -4.585 -34.234 1.00 75.12 206 GLY A N 1
ATOM 1615 C CA . GLY A 1 206 ? 24.007 -4.243 -32.914 1.00 75.12 206 GLY A CA 1
ATOM 1616 C C . GLY A 1 206 ? 22.549 -3.775 -32.903 1.00 75.12 206 GLY A C 1
ATOM 1617 O O . GLY A 1 206 ? 22.072 -3.329 -31.851 1.00 75.12 206 GLY A O 1
ATOM 1618 N N . ASN A 1 207 ? 21.830 -3.886 -34.021 1.00 81.81 207 ASN A N 1
ATOM 1619 C CA . ASN A 1 207 ? 20.412 -3.562 -34.122 1.00 81.81 207 ASN A CA 1
ATOM 1620 C C . ASN A 1 207 ? 19.546 -4.696 -33.569 1.00 81.81 207 ASN A C 1
ATOM 1622 O O . ASN A 1 207 ? 19.851 -5.876 -33.716 1.00 81.81 207 ASN A O 1
ATOM 1626 N N . VAL A 1 208 ? 18.425 -4.329 -32.944 1.00 78.62 208 VAL A N 1
ATOM 1627 C CA . VAL A 1 208 ? 17.440 -5.295 -32.445 1.00 78.62 208 VAL A CA 1
ATOM 1628 C C . VAL A 1 208 ? 16.573 -5.768 -33.611 1.00 78.62 208 VAL A C 1
ATOM 1630 O O . VAL A 1 208 ? 15.828 -4.977 -34.191 1.00 78.62 208 VAL A O 1
ATOM 1633 N N . VAL A 1 209 ? 16.665 -7.053 -33.935 1.00 80.06 209 VAL A N 1
ATOM 1634 C CA . VAL A 1 209 ? 15.941 -7.719 -35.021 1.00 80.06 209 VAL A CA 1
ATOM 1635 C C . VAL A 1 209 ? 15.090 -8.869 -34.482 1.00 80.06 209 VAL A C 1
ATOM 1637 O O . VAL A 1 209 ? 15.395 -9.472 -33.454 1.00 80.06 209 VAL A O 1
ATOM 1640 N N . ASP A 1 210 ? 13.994 -9.178 -35.173 1.00 84.50 210 ASP A N 1
ATOM 1641 C CA . ASP A 1 210 ? 13.152 -10.331 -34.845 1.00 84.50 210 ASP A CA 1
ATOM 1642 C C . ASP A 1 210 ? 13.899 -11.641 -35.156 1.00 84.50 210 ASP A C 1
ATOM 1644 O O . ASP A 1 210 ? 14.380 -11.848 -36.273 1.00 84.50 210 ASP A O 1
ATOM 1648 N N . ALA A 1 211 ? 13.971 -12.537 -34.171 1.00 81.00 211 ALA A N 1
ATOM 1649 C CA . ALA A 1 211 ? 14.690 -13.807 -34.234 1.00 81.00 211 ALA A CA 1
ATOM 1650 C C . ALA A 1 211 ? 14.250 -14.698 -35.402 1.00 81.00 211 ALA A C 1
ATOM 1652 O O . ALA A 1 211 ? 15.069 -15.336 -36.069 1.00 81.00 211 ALA A O 1
ATOM 1653 N N . ALA A 1 212 ? 12.945 -14.741 -35.672 1.00 81.06 212 ALA A N 1
ATOM 1654 C CA . ALA A 1 212 ? 12.386 -15.543 -36.749 1.00 81.06 212 ALA A CA 1
ATOM 1655 C C . ALA A 1 212 ? 12.586 -14.873 -38.116 1.00 81.06 212 ALA A C 1
ATOM 1657 O O . ALA A 1 212 ? 12.702 -15.558 -39.135 1.00 81.06 212 ALA A O 1
ATOM 1658 N N . ALA A 1 213 ? 12.606 -13.541 -38.177 1.00 82.69 213 ALA A N 1
ATOM 1659 C CA . ALA A 1 213 ? 12.992 -12.810 -39.380 1.00 82.69 213 ALA A CA 1
ATOM 1660 C C . ALA A 1 213 ? 14.464 -13.052 -39.736 1.00 82.69 213 ALA A C 1
ATOM 1662 O O . ALA A 1 213 ? 14.753 -13.350 -40.894 1.00 82.69 213 ALA A O 1
ATOM 1663 N N . GLU A 1 214 ? 15.361 -13.007 -38.752 1.00 82.94 214 GLU A N 1
ATOM 1664 C CA . GLU A 1 214 ? 16.793 -13.201 -38.979 1.00 82.94 214 GLU A CA 1
ATOM 1665 C C . GLU A 1 214 ? 17.112 -14.630 -39.423 1.00 82.94 214 GLU A C 1
ATOM 1667 O O . GLU A 1 214 ? 17.755 -14.839 -40.451 1.00 82.94 214 GLU A O 1
ATOM 1672 N N . LYS A 1 215 ? 16.519 -15.629 -38.760 1.00 83.69 215 LYS A N 1
ATOM 1673 C CA . LYS A 1 215 ? 16.649 -17.030 -39.176 1.00 83.69 215 LYS A CA 1
ATOM 1674 C C . LYS A 1 215 ? 16.183 -17.270 -40.619 1.00 83.69 215 LYS A C 1
ATOM 1676 O O . LYS A 1 215 ? 16.810 -18.030 -41.352 1.00 83.69 215 LYS A O 1
ATOM 1681 N N . ARG A 1 216 ? 15.097 -16.614 -41.054 1.00 84.94 216 ARG A N 1
ATOM 1682 C CA . ARG A 1 216 ? 14.608 -16.711 -42.444 1.00 84.94 216 ARG A CA 1
ATOM 1683 C C . ARG A 1 216 ? 15.589 -16.112 -43.449 1.00 84.94 216 ARG A C 1
ATOM 1685 O O . ARG A 1 216 ? 15.781 -16.700 -44.508 1.00 84.94 216 ARG A O 1
ATOM 1692 N N . ARG A 1 217 ? 16.212 -14.976 -43.122 1.00 84.12 217 ARG A N 1
ATOM 1693 C CA . ARG A 1 217 ? 17.237 -14.348 -43.973 1.00 84.12 217 ARG A CA 1
ATOM 1694 C C . ARG A 1 217 ? 18.463 -15.240 -44.114 1.00 84.12 217 ARG A C 1
ATOM 1696 O O . ARG A 1 217 ? 18.990 -15.385 -45.214 1.00 84.12 217 ARG A O 1
ATOM 1703 N N . GLU A 1 218 ? 18.890 -15.868 -43.024 1.00 85.38 218 GLU A N 1
ATOM 1704 C CA . GLU A 1 218 ? 20.030 -16.779 -43.047 1.00 85.38 218 GLU A CA 1
ATOM 1705 C C . GLU A 1 218 ? 19.740 -18.054 -43.856 1.00 85.38 218 GLU A C 1
ATOM 1707 O O . GLU A 1 218 ? 20.571 -18.474 -44.663 1.00 85.38 218 GLU A O 1
ATOM 1712 N N . GLU A 1 219 ? 18.541 -18.633 -43.722 1.00 88.62 219 GLU A N 1
ATOM 1713 C CA . GLU A 1 219 ? 18.104 -19.764 -44.553 1.00 88.62 219 GLU A CA 1
ATOM 1714 C C . GLU A 1 219 ? 18.045 -19.401 -46.048 1.00 88.62 219 GLU A C 1
ATOM 1716 O O . GLU A 1 219 ? 18.450 -20.204 -46.890 1.00 88.62 219 GLU A O 1
ATOM 1721 N N . GLU A 1 220 ? 17.575 -18.198 -46.395 1.00 88.19 220 GLU A N 1
ATOM 1722 C CA . GLU A 1 220 ? 17.549 -17.709 -47.779 1.00 88.19 220 GLU A CA 1
ATOM 1723 C C . GLU A 1 220 ? 18.963 -17.496 -48.339 1.00 88.19 220 GLU A C 1
ATOM 1725 O O . GLU A 1 220 ? 19.246 -17.925 -49.461 1.00 88.19 220 GLU A O 1
ATOM 1730 N N . ARG A 1 221 ? 19.876 -16.921 -47.543 1.00 87.38 221 ARG A N 1
ATOM 1731 C CA . ARG A 1 221 ? 21.293 -16.769 -47.910 1.00 87.38 221 ARG A CA 1
ATOM 1732 C C . ARG A 1 221 ? 21.937 -18.124 -48.200 1.00 87.38 221 ARG A C 1
ATOM 1734 O O . ARG A 1 221 ? 22.558 -18.289 -49.245 1.00 87.38 221 ARG A O 1
ATOM 1741 N N . LYS A 1 222 ? 21.728 -19.105 -47.319 1.00 89.75 222 LYS A N 1
ATOM 1742 C CA . LYS A 1 222 ? 22.289 -20.451 -47.475 1.00 89.75 222 LYS A CA 1
ATOM 1743 C C . LYS A 1 222 ? 21.747 -21.168 -48.716 1.00 89.75 222 LYS A C 1
ATOM 1745 O O . LYS A 1 222 ? 22.516 -21.777 -49.449 1.00 89.75 222 LYS A O 1
ATOM 1750 N N . ARG A 1 223 ? 20.444 -21.041 -49.003 1.00 89.62 223 ARG A N 1
ATOM 1751 C CA . ARG A 1 223 ? 19.842 -21.589 -50.235 1.00 89.62 223 ARG A CA 1
ATOM 1752 C C . ARG A 1 223 ? 20.441 -20.983 -51.498 1.00 89.62 223 ARG A C 1
ATOM 1754 O O . ARG A 1 223 ? 20.604 -21.688 -52.488 1.00 89.62 223 ARG A O 1
ATOM 1761 N N . ARG A 1 224 ? 20.741 -19.684 -51.476 1.00 86.44 224 ARG A N 1
ATOM 1762 C CA . ARG A 1 224 ? 21.359 -19.003 -52.613 1.00 86.44 224 ARG A CA 1
ATOM 1763 C C . ARG A 1 224 ? 22.796 -19.479 -52.848 1.00 86.44 224 ARG A C 1
ATOM 1765 O O . ARG A 1 224 ? 23.153 -19.724 -53.993 1.00 86.44 224 ARG A O 1
ATOM 1772 N N . GLU A 1 225 ? 23.578 -19.656 -51.785 1.00 83.88 225 GLU A N 1
ATOM 1773 C CA . GLU A 1 225 ? 24.940 -20.210 -51.860 1.00 83.88 225 GLU A CA 1
ATOM 1774 C C . GLU A 1 225 ? 24.936 -21.655 -52.397 1.00 83.88 225 GLU A C 1
ATOM 1776 O O . GLU A 1 225 ? 25.696 -21.969 -53.309 1.00 83.88 225 GLU A O 1
ATOM 1781 N N . GLU A 1 226 ? 24.021 -22.507 -51.916 1.00 81.50 226 GLU A N 1
ATOM 1782 C CA . GLU A 1 226 ? 23.857 -23.889 -52.406 1.00 81.50 226 GLU A CA 1
ATOM 1783 C C . GLU A 1 226 ? 23.452 -23.943 -53.895 1.00 81.50 226 GLU A C 1
ATOM 1785 O O . GLU A 1 226 ? 23.882 -24.836 -54.628 1.00 81.50 226 GLU A O 1
ATOM 1790 N N . GLN A 1 227 ? 22.643 -22.987 -54.367 1.00 78.12 227 GLN A N 1
ATOM 1791 C CA . GLN A 1 227 ? 22.245 -22.903 -55.774 1.00 78.12 227 GLN A CA 1
ATOM 1792 C C . GLN A 1 227 ? 23.398 -22.432 -56.678 1.00 78.12 227 GLN A C 1
ATOM 1794 O O . GLN A 1 227 ? 23.590 -22.987 -57.756 1.00 78.12 227 GLN A O 1
ATOM 1799 N N . GLU A 1 228 ? 24.202 -21.465 -56.224 1.00 73.12 228 GLU A N 1
ATOM 1800 C CA . GLU A 1 228 ? 25.390 -20.990 -56.949 1.00 73.12 228 GLU A CA 1
ATOM 1801 C C . GLU A 1 228 ? 26.500 -22.069 -57.025 1.00 73.12 228 GLU A C 1
ATOM 1803 O O . GLU A 1 228 ? 27.229 -22.123 -58.015 1.00 73.12 228 GLU A O 1
ATOM 1808 N N . GLU A 1 229 ? 26.602 -22.970 -56.037 1.00 70.75 229 GLU A N 1
ATOM 1809 C CA . GLU A 1 229 ? 27.548 -24.103 -56.042 1.00 70.75 229 GLU A CA 1
ATOM 1810 C C . GLU A 1 229 ? 27.088 -25.267 -56.949 1.00 70.75 229 GLU A C 1
ATOM 1812 O O . GLU A 1 229 ? 27.915 -25.936 -57.569 1.00 70.75 229 GLU A O 1
ATOM 1817 N N . SER A 1 230 ? 25.773 -25.471 -57.094 1.00 63.19 230 SER A N 1
ATOM 1818 C CA . SER A 1 230 ? 25.175 -26.469 -57.999 1.00 63.19 230 SER A CA 1
ATOM 1819 C C . SER A 1 230 ? 25.333 -26.118 -59.485 1.00 63.19 230 SER A C 1
ATOM 1821 O O . SER A 1 230 ? 25.480 -27.016 -60.310 1.00 63.19 230 SER A O 1
ATOM 1823 N N . ASP A 1 231 ? 25.297 -24.832 -59.839 1.00 60.03 231 ASP A N 1
ATOM 1824 C CA . ASP A 1 231 ? 25.375 -24.364 -61.234 1.00 60.03 231 ASP A CA 1
ATOM 1825 C C . ASP A 1 231 ? 26.835 -24.249 -61.749 1.00 60.03 231 ASP A C 1
ATOM 1827 O O . ASP A 1 231 ? 27.079 -23.859 -62.894 1.00 60.03 231 ASP A O 1
ATOM 1831 N N . GLY A 1 232 ? 27.823 -24.591 -60.909 1.00 57.88 232 GLY A N 1
ATOM 1832 C CA . GLY A 1 232 ? 29.260 -24.487 -61.190 1.00 57.88 232 GLY A CA 1
ATOM 1833 C C . GLY A 1 232 ? 29.911 -25.679 -61.913 1.00 57.88 232 GLY A C 1
ATOM 1834 O O . GLY A 1 232 ? 31.097 -25.590 -62.235 1.00 57.88 232 GLY A O 1
ATOM 1835 N N . ASP A 1 233 ? 29.179 -26.765 -62.192 1.00 49.38 233 ASP A N 1
ATOM 1836 C CA . ASP A 1 233 ? 29.691 -27.975 -62.870 1.00 49.38 233 ASP A CA 1
ATOM 1837 C C . ASP A 1 233 ? 28.858 -28.370 -64.103 1.00 49.38 233 ASP A C 1
ATOM 1839 O O . ASP A 1 233 ? 28.477 -29.523 -64.276 1.00 49.38 233 ASP A O 1
ATOM 1843 N N . ASP A 1 234 ? 28.584 -27.415 -64.996 1.00 52.59 234 ASP A N 1
ATOM 1844 C CA . ASP A 1 234 ? 28.184 -27.736 -66.369 1.00 52.59 234 ASP A CA 1
ATOM 1845 C C . ASP A 1 234 ? 29.194 -27.161 -67.366 1.00 52.59 234 ASP A C 1
ATOM 1847 O O . ASP A 1 234 ? 29.262 -25.969 -67.680 1.00 52.59 234 ASP A O 1
ATOM 1851 N N . GLY A 1 235 ? 30.037 -28.071 -67.850 1.00 49.00 235 GLY A N 1
ATOM 1852 C CA . GLY A 1 235 ? 31.122 -27.809 -68.772 1.00 49.00 235 GLY A CA 1
ATOM 1853 C C . GLY A 1 235 ? 30.703 -27.089 -70.057 1.00 49.00 235 GLY A C 1
ATOM 1854 O O . GLY A 1 235 ? 29.804 -27.496 -70.792 1.00 49.00 235 GLY A O 1
ATOM 1855 N N . MET A 1 236 ? 31.476 -26.048 -70.370 1.00 51.78 236 MET A N 1
ATOM 1856 C CA . MET A 1 236 ? 31.952 -25.654 -71.700 1.00 51.78 236 MET A CA 1
ATOM 1857 C C . MET A 1 236 ? 31.187 -26.254 -72.902 1.00 51.78 236 MET A C 1
ATOM 1859 O O . MET A 1 236 ? 31.694 -27.133 -73.598 1.00 51.78 236 MET A O 1
ATOM 1863 N N . SER A 1 237 ? 30.002 -25.730 -73.223 1.00 48.47 237 SER A N 1
ATOM 1864 C CA . SER A 1 237 ? 29.293 -26.075 -74.463 1.00 48.47 237 SER A CA 1
ATOM 1865 C C . SER A 1 237 ? 28.982 -24.832 -75.292 1.00 48.47 237 SER A C 1
ATOM 1867 O O . SER A 1 237 ? 27.967 -24.168 -75.139 1.00 48.47 237 SER A O 1
ATOM 1869 N N . LYS A 1 238 ? 29.953 -24.541 -76.164 1.00 42.72 238 LYS A N 1
ATOM 1870 C CA . LYS A 1 238 ? 29.908 -23.820 -77.447 1.00 42.72 238 LYS A CA 1
ATOM 1871 C C . LYS A 1 238 ? 28.730 -22.868 -77.697 1.00 42.72 238 LYS A C 1
ATOM 1873 O O . LYS A 1 238 ? 27.623 -23.265 -78.044 1.00 42.72 238 LYS A O 1
ATOM 1878 N N . VAL A 1 239 ? 29.108 -21.592 -77.756 1.00 45.78 239 VAL A N 1
ATOM 1879 C CA . VAL A 1 239 ? 28.482 -20.538 -78.558 1.00 45.78 239 VAL A CA 1
ATOM 1880 C C . VAL A 1 239 ? 28.165 -21.062 -79.963 1.00 45.78 239 VAL A C 1
ATOM 1882 O O . VAL A 1 239 ? 29.074 -21.367 -80.735 1.00 45.78 239 VAL A O 1
ATOM 1885 N N . THR A 1 240 ? 26.884 -21.095 -80.320 1.00 44.03 240 THR A N 1
ATOM 1886 C CA . THR A 1 240 ? 26.468 -20.875 -81.707 1.00 44.03 240 THR A CA 1
ATOM 1887 C C . THR A 1 240 ? 25.350 -19.847 -81.706 1.00 44.03 240 THR A C 1
ATOM 1889 O O . THR A 1 240 ? 24.285 -20.048 -81.129 1.00 44.03 240 THR A O 1
ATOM 1892 N N . SER A 1 241 ? 25.657 -18.697 -82.299 1.00 49.19 241 SER A N 1
ATOM 1893 C CA . SER A 1 241 ? 24.693 -17.682 -82.687 1.00 49.19 241 SER A CA 1
ATOM 1894 C C . SER A 1 241 ? 23.631 -18.314 -83.579 1.00 49.19 241 SER A C 1
ATOM 1896 O O . SER A 1 241 ? 23.983 -19.019 -84.522 1.00 49.19 241 SER A O 1
ATOM 1898 N N . ASN A 1 242 ? 22.358 -18.023 -83.325 1.00 43.69 242 ASN A N 1
ATOM 1899 C CA . ASN A 1 242 ? 21.398 -17.925 -84.411 1.00 43.69 242 ASN A CA 1
ATOM 1900 C C . ASN A 1 242 ? 20.249 -16.982 -84.069 1.00 43.69 242 ASN A C 1
ATOM 1902 O O . ASN A 1 242 ? 19.729 -16.946 -82.955 1.00 43.69 242 ASN A O 1
ATOM 1906 N N . ASP A 1 243 ? 19.933 -16.195 -85.085 1.00 49.75 243 ASP A N 1
ATOM 1907 C CA . ASP A 1 243 ? 19.058 -15.045 -85.102 1.00 49.75 243 ASP A CA 1
ATOM 1908 C C . ASP A 1 243 ? 17.573 -15.325 -84.814 1.00 49.75 243 ASP A C 1
ATOM 1910 O O . ASP A 1 243 ? 17.033 -16.395 -85.089 1.00 49.75 243 ASP A O 1
ATOM 1914 N N . ASN A 1 244 ? 16.915 -14.209 -84.480 1.00 44.78 244 ASN A N 1
ATOM 1915 C CA . ASN A 1 244 ? 15.560 -13.805 -84.861 1.00 44.78 244 ASN A CA 1
ATOM 1916 C C . ASN A 1 244 ? 14.389 -14.047 -83.891 1.00 44.78 244 ASN A C 1
ATOM 1918 O O . ASN A 1 244 ? 13.865 -15.145 -83.741 1.00 44.78 244 ASN A O 1
ATOM 1922 N N . LYS A 1 245 ? 13.819 -12.889 -83.518 1.00 42.44 245 LYS A N 1
ATOM 1923 C CA . LYS A 1 245 ? 12.401 -12.494 -83.665 1.00 42.44 245 LYS A CA 1
ATOM 1924 C C . LYS A 1 245 ? 11.655 -12.294 -82.345 1.00 42.44 245 LYS A C 1
ATOM 1926 O O . LYS A 1 245 ? 11.242 -13.232 -81.676 1.00 42.44 245 LYS A O 1
ATOM 1931 N N . ALA A 1 246 ? 11.432 -11.020 -82.028 1.00 51.09 246 ALA A N 1
ATOM 1932 C CA . ALA A 1 246 ? 10.546 -10.566 -80.965 1.00 51.09 246 ALA A CA 1
ATOM 1933 C C . ALA A 1 246 ? 9.093 -11.029 -81.185 1.00 51.09 246 ALA A C 1
ATOM 1935 O O . ALA A 1 246 ? 8.611 -10.996 -82.324 1.00 51.09 246 ALA A O 1
ATOM 1936 N N . PRO A 1 247 ? 8.358 -11.316 -80.096 1.00 46.16 247 PRO A N 1
ATOM 1937 C CA . PRO A 1 247 ? 6.921 -11.118 -80.085 1.00 46.16 247 PRO A CA 1
ATOM 1938 C C . PRO A 1 247 ? 6.464 -10.131 -78.998 1.00 46.16 247 PRO A C 1
ATOM 1940 O O . PRO A 1 247 ? 6.856 -10.174 -77.836 1.00 46.16 247 PRO A O 1
ATOM 1943 N N . SER A 1 248 ? 5.603 -9.241 -79.481 1.00 45.94 248 SER A N 1
ATOM 1944 C CA . SER A 1 248 ? 4.654 -8.328 -78.848 1.00 45.94 248 SER A CA 1
ATOM 1945 C C . SER A 1 248 ? 4.267 -8.586 -77.381 1.00 45.94 248 SER A C 1
ATOM 1947 O O . SER A 1 248 ? 3.754 -9.647 -77.027 1.00 45.94 248 SER A O 1
ATOM 1949 N N . ILE A 1 249 ? 4.394 -7.538 -76.561 1.00 44.97 249 ILE A N 1
ATOM 1950 C CA . ILE A 1 249 ? 3.841 -7.441 -75.205 1.00 44.97 249 ILE A CA 1
ATOM 1951 C C . ILE A 1 249 ? 2.314 -7.315 -75.309 1.00 44.97 249 ILE A C 1
ATOM 1953 O O . ILE A 1 249 ? 1.794 -6.261 -75.675 1.00 44.97 249 ILE A O 1
ATOM 1957 N N . HIS A 1 250 ? 1.582 -8.372 -74.956 1.00 41.88 250 HIS A N 1
ATOM 1958 C CA . HIS A 1 250 ? 0.153 -8.268 -74.666 1.00 41.88 250 HIS A CA 1
ATOM 1959 C C . HIS A 1 250 ? -0.055 -7.874 -73.199 1.00 41.88 250 HIS A C 1
ATOM 1961 O O . HIS A 1 250 ? 0.291 -8.607 -72.277 1.00 41.88 250 HIS A O 1
ATOM 1967 N N . HIS A 1 251 ? -0.632 -6.688 -73.007 1.00 44.91 251 HIS A N 1
ATOM 1968 C CA . HIS A 1 251 ? -1.164 -6.188 -71.742 1.00 44.91 251 HIS A CA 1
ATOM 1969 C C . HIS A 1 251 ? -2.250 -7.133 -71.200 1.00 44.91 251 HIS A C 1
ATOM 1971 O O . HIS A 1 251 ? -3.274 -7.339 -71.854 1.00 44.91 251 HIS A O 1
ATOM 1977 N N . ILE A 1 252 ? -2.054 -7.658 -69.990 1.00 42.97 252 ILE A N 1
ATOM 1978 C CA . ILE A 1 252 ? -3.105 -8.314 -69.204 1.00 42.97 252 ILE A CA 1
ATOM 1979 C C . ILE A 1 252 ? -3.637 -7.272 -68.205 1.00 42.97 252 ILE A C 1
ATOM 1981 O O . ILE A 1 252 ? -2.866 -6.813 -67.363 1.00 42.97 252 ILE A O 1
ATOM 1985 N N . PRO A 1 253 ? -4.917 -6.861 -68.266 1.00 45.19 253 PRO A N 1
ATOM 1986 C CA . PRO A 1 253 ? -5.476 -5.941 -67.284 1.00 45.19 253 PRO A CA 1
ATOM 1987 C C . PRO A 1 253 ? -5.765 -6.664 -65.961 1.00 45.19 253 PRO A C 1
ATOM 1989 O O . PRO A 1 253 ? -6.528 -7.631 -65.914 1.00 45.19 253 PRO A O 1
ATOM 1992 N N . ILE A 1 254 ? -5.187 -6.154 -64.872 1.00 44.47 254 ILE A N 1
ATOM 1993 C CA . ILE A 1 254 ? -5.544 -6.526 -63.500 1.00 44.47 254 ILE A CA 1
ATOM 1994 C C . ILE A 1 254 ? -6.949 -5.975 -63.216 1.00 44.47 254 ILE A C 1
ATOM 1996 O O . ILE A 1 254 ? -7.162 -4.763 -63.192 1.00 44.47 254 ILE A O 1
ATOM 2000 N N . LYS A 1 255 ? -7.923 -6.868 -63.014 1.00 44.09 255 L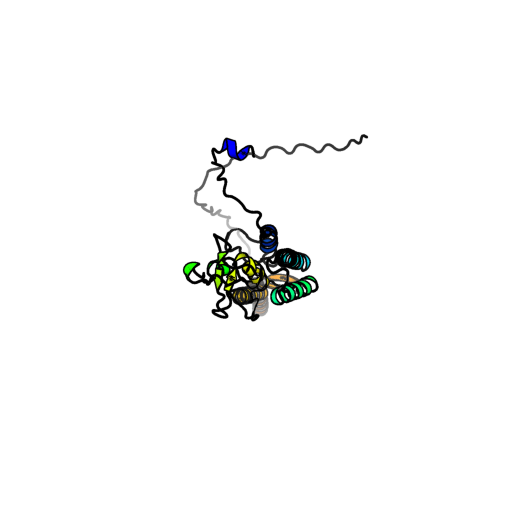YS A N 1
ATOM 2001 C CA . LYS A 1 255 ? -9.258 -6.521 -62.508 1.00 44.09 255 LYS A CA 1
ATOM 2002 C C . LYS A 1 255 ? -9.168 -6.231 -61.010 1.00 44.09 255 LYS A C 1
ATOM 2004 O O . LYS A 1 255 ? -8.952 -7.144 -60.220 1.00 44.09 255 LYS A O 1
ATOM 2009 N N . ILE A 1 256 ? -9.375 -4.973 -60.640 1.00 53.72 256 ILE A N 1
ATOM 2010 C CA . ILE A 1 256 ? -9.635 -4.541 -59.263 1.00 53.72 256 ILE A CA 1
ATOM 2011 C C . ILE A 1 256 ? -11.147 -4.709 -59.001 1.00 53.72 256 ILE A C 1
ATOM 2013 O O . ILE A 1 256 ? -11.939 -4.206 -59.803 1.00 53.72 256 ILE A O 1
ATOM 2017 N N . PRO A 1 257 ? -11.581 -5.411 -57.936 1.00 50.06 257 PRO A N 1
ATOM 2018 C CA . PRO A 1 257 ? -12.986 -5.441 -57.534 1.00 50.06 257 PRO A CA 1
ATOM 2019 C C . PRO A 1 257 ? -13.424 -4.094 -56.922 1.00 50.06 257 PRO A C 1
ATOM 2021 O O . PRO A 1 257 ? -12.645 -3.491 -56.181 1.00 50.06 257 PRO A O 1
ATOM 2024 N N . PRO A 1 258 ? -14.653 -3.617 -57.192 1.00 47.81 258 PRO A N 1
ATOM 2025 C CA . PRO A 1 258 ? -15.171 -2.380 -56.628 1.00 47.81 258 PRO A CA 1
ATOM 2026 C C . PRO A 1 258 ? -15.881 -2.658 -55.298 1.00 47.81 258 PRO A C 1
ATOM 2028 O O . PRO A 1 258 ? -16.788 -3.480 -55.262 1.00 47.81 258 PRO A O 1
ATOM 2031 N N . ASP A 1 259 ? -15.473 -1.989 -54.221 1.00 41.19 259 ASP A N 1
ATOM 2032 C CA . ASP A 1 259 ? -16.382 -1.203 -53.373 1.00 41.19 259 ASP A CA 1
ATOM 2033 C C . ASP A 1 259 ? -15.665 -0.677 -52.125 1.00 41.19 259 ASP A C 1
ATOM 2035 O O . ASP A 1 259 ? -15.131 -1.434 -51.320 1.00 41.19 259 ASP A O 1
ATOM 2039 N N . ILE A 1 260 ? -15.649 0.650 -52.001 1.00 43.44 260 ILE A N 1
ATOM 2040 C CA . ILE A 1 260 ? -16.192 1.453 -50.891 1.00 43.44 260 ILE A CA 1
ATOM 2041 C C . ILE A 1 260 ? -15.762 2.896 -51.202 1.00 43.44 260 ILE A C 1
ATOM 2043 O O . ILE A 1 260 ? -14.634 3.323 -50.959 1.00 43.44 260 ILE A O 1
ATOM 2047 N N . GLN A 1 261 ? -16.670 3.639 -51.834 1.00 40.91 261 GLN A N 1
ATOM 2048 C CA . GLN A 1 261 ? -16.654 5.100 -51.820 1.00 40.91 261 GLN A CA 1
ATOM 2049 C C . GLN A 1 261 ? -17.491 5.600 -50.639 1.00 40.91 261 GLN A C 1
ATOM 2051 O O . GLN A 1 261 ? -18.493 4.965 -50.311 1.00 40.91 261 GLN A O 1
ATOM 2056 N N . LYS A 1 262 ? -17.126 6.800 -50.156 1.00 44.16 262 LYS A N 1
ATOM 2057 C CA . LYS A 1 262 ? -17.654 7.616 -49.036 1.00 44.16 262 LYS A CA 1
ATOM 2058 C C . LYS A 1 262 ? -16.777 7.456 -47.787 1.00 44.16 262 LYS A C 1
ATOM 2060 O O . LYS A 1 262 ? -16.670 6.361 -47.271 1.00 44.16 262 LYS A O 1
ATOM 2065 N N . GLU A 1 263 ? -16.049 8.456 -47.294 1.00 42.00 263 GLU A N 1
ATOM 2066 C CA . GLU A 1 263 ? -16.252 9.910 -47.288 1.00 42.00 263 GLU A CA 1
ATOM 2067 C C . GLU A 1 263 ? -14.905 10.641 -47.439 1.00 42.00 263 GLU A C 1
ATOM 2069 O O . GLU A 1 263 ? -13.917 10.310 -46.788 1.00 42.00 263 GLU A O 1
ATOM 2074 N N . ARG A 1 264 ? -14.859 11.650 -48.316 1.00 43.53 264 ARG A N 1
ATOM 2075 C CA . ARG A 1 264 ? -13.863 12.724 -48.250 1.00 43.53 264 ARG A CA 1
ATOM 2076 C C . ARG A 1 264 ? -14.570 13.915 -47.621 1.00 43.53 264 ARG A C 1
ATOM 2078 O O . ARG A 1 264 ? -15.395 14.517 -48.300 1.00 43.53 264 ARG A O 1
ATOM 2085 N N . ASP A 1 265 ? -14.197 14.260 -46.397 1.00 47.81 265 ASP A N 1
ATOM 2086 C CA . ASP A 1 265 ? -14.419 15.594 -45.842 1.00 47.81 265 ASP A CA 1
ATOM 2087 C C . ASP A 1 265 ? -13.062 16.301 -45.689 1.00 47.81 265 ASP A C 1
ATOM 2089 O O . ASP A 1 265 ? -12.144 15.735 -45.087 1.00 47.81 265 ASP A O 1
ATOM 2093 N N . PRO A 1 266 ? -12.882 17.512 -46.249 1.00 52.53 266 PRO A N 1
ATOM 2094 C CA . PRO A 1 266 ? -11.653 18.277 -46.119 1.00 52.53 266 PRO A CA 1
ATOM 2095 C C . PRO A 1 266 ? -11.844 19.413 -45.110 1.00 52.53 266 PRO A C 1
ATOM 2097 O O . PRO A 1 266 ? -12.441 20.428 -45.450 1.00 52.53 266 PRO A O 1
ATOM 2100 N N . LEU A 1 267 ? -11.295 19.303 -43.898 1.00 41.34 267 LEU A N 1
ATOM 2101 C CA . LEU A 1 267 ? -11.182 20.448 -42.984 1.00 41.34 267 LEU A CA 1
ATOM 2102 C C . LEU A 1 267 ? -9.871 20.390 -42.187 1.00 41.34 267 LEU A C 1
ATOM 2104 O O . LEU A 1 267 ? -9.830 19.941 -41.046 1.00 41.34 267 LEU A O 1
ATOM 2108 N N . LEU A 1 268 ? -8.794 20.896 -42.790 1.00 48.12 268 LEU A N 1
ATOM 2109 C CA . LEU A 1 268 ? -7.668 21.457 -42.041 1.00 48.12 268 LEU A CA 1
ATOM 2110 C C . LEU A 1 268 ? -7.818 22.986 -42.050 1.00 48.12 268 LEU A C 1
ATOM 2112 O O . LEU A 1 268 ? -7.863 23.566 -43.139 1.00 48.12 268 LEU A O 1
ATOM 2116 N N . PRO A 1 269 ? -7.899 23.663 -40.891 1.00 54.28 269 PRO A N 1
ATOM 2117 C CA . PRO A 1 269 ? -7.781 25.114 -40.844 1.00 54.28 269 PRO A CA 1
ATOM 2118 C C . PRO A 1 269 ? -6.317 25.560 -41.040 1.00 54.28 269 PRO A C 1
ATOM 2120 O O . PRO A 1 269 ? -5.388 24.819 -40.707 1.00 54.28 269 PRO A O 1
ATOM 2123 N N . PRO A 1 270 ? -6.093 26.766 -41.594 1.00 46.62 270 PRO A N 1
ATOM 2124 C CA . PRO A 1 270 ? -4.775 27.234 -41.999 1.00 46.62 270 PRO A CA 1
ATOM 2125 C C . PRO A 1 270 ? -3.882 27.622 -40.816 1.00 46.62 270 PRO A C 1
ATOM 2127 O O . PRO A 1 270 ? -4.322 28.175 -39.808 1.00 46.62 270 PRO A O 1
ATOM 2130 N N . ILE A 1 271 ? -2.592 27.364 -41.008 1.00 48.94 271 ILE A N 1
ATOM 2131 C CA . ILE A 1 271 ? -1.482 27.753 -40.143 1.00 48.94 271 ILE A CA 1
ATOM 2132 C C . ILE A 1 271 ? -1.283 29.269 -40.295 1.00 48.94 271 ILE A C 1
ATOM 2134 O O . ILE A 1 271 ? -0.982 29.744 -41.390 1.00 48.94 271 ILE A O 1
ATOM 2138 N N . SER A 1 272 ? -1.459 30.025 -39.210 1.00 46.47 272 SER A N 1
ATOM 2139 C CA . SER A 1 272 ? -1.150 31.461 -39.165 1.00 46.47 272 SER A CA 1
ATOM 2140 C C . SER A 1 272 ? 0.291 31.701 -38.693 1.00 46.47 272 SER A C 1
ATOM 2142 O O . SER A 1 272 ? 0.805 30.919 -37.890 1.00 46.47 272 SER A O 1
ATOM 2144 N N . PRO A 1 273 ? 0.955 32.764 -39.184 1.00 48.31 273 PRO A N 1
ATOM 2145 C CA . PRO A 1 273 ? 2.393 32.937 -39.059 1.00 48.31 273 PRO A CA 1
ATOM 2146 C C . PRO A 1 273 ? 2.824 33.485 -37.696 1.00 48.31 273 PRO A C 1
ATOM 2148 O O . PRO A 1 273 ? 2.148 34.293 -37.061 1.00 48.31 273 PRO A O 1
ATOM 2151 N N . THR A 1 274 ? 4.021 33.057 -37.313 1.00 46.12 274 THR A N 1
ATOM 2152 C CA . THR A 1 274 ? 4.893 33.617 -36.282 1.00 46.12 274 THR A CA 1
ATOM 2153 C C . THR A 1 274 ? 4.989 35.140 -36.362 1.00 46.12 274 THR A C 1
ATOM 2155 O O . THR A 1 274 ? 5.301 35.680 -37.425 1.00 46.12 274 THR A O 1
ATOM 2158 N N . HIS A 1 275 ? 4.829 35.821 -35.225 1.00 42.94 275 HIS A N 1
ATOM 2159 C CA . HIS A 1 275 ? 5.353 37.169 -35.046 1.00 42.94 275 HIS A CA 1
ATOM 2160 C C . HIS A 1 275 ? 6.176 37.246 -33.762 1.00 42.94 275 HIS A C 1
ATOM 2162 O O . HIS A 1 275 ? 5.679 37.058 -32.653 1.00 42.94 275 HIS A O 1
ATOM 2168 N N . ASP A 1 276 ? 7.456 37.507 -33.979 1.00 43.47 276 ASP A N 1
ATOM 2169 C CA . ASP A 1 276 ? 8.480 37.812 -32.999 1.00 43.47 276 ASP A CA 1
ATOM 2170 C C . ASP A 1 276 ? 8.257 39.180 -32.322 1.00 43.47 276 ASP A C 1
ATOM 2172 O O . ASP A 1 276 ? 7.817 40.141 -32.956 1.00 43.47 276 ASP A O 1
ATOM 2176 N N . ILE A 1 277 ? 8.692 39.233 -31.056 1.00 45.59 277 ILE A N 1
ATOM 2177 C CA . ILE A 1 277 ? 9.354 40.347 -30.349 1.00 45.59 277 ILE A CA 1
ATOM 2178 C C . ILE A 1 277 ? 8.565 41.658 -30.142 1.00 45.59 277 ILE A C 1
ATOM 2180 O O . ILE A 1 277 ? 8.462 42.494 -31.039 1.00 45.59 277 ILE A O 1
ATOM 2184 N N . ARG A 1 278 ? 8.271 41.975 -28.866 1.00 44.91 278 ARG A N 1
ATOM 2185 C CA . ARG A 1 278 ? 8.806 43.206 -28.239 1.00 44.91 278 ARG A CA 1
ATOM 2186 C C . ARG A 1 278 ? 8.733 43.238 -26.708 1.00 44.91 278 ARG A C 1
ATOM 2188 O O . ARG A 1 278 ? 7.688 43.035 -26.106 1.00 44.91 278 ARG A O 1
ATOM 2195 N N . ASN A 1 279 ? 9.893 43.574 -26.144 1.00 45.44 279 ASN A N 1
ATOM 2196 C CA . ASN A 1 279 ? 10.163 44.083 -24.801 1.00 45.44 279 ASN A CA 1
ATOM 2197 C C . ASN A 1 279 ? 9.206 45.191 -24.344 1.00 45.44 279 ASN A C 1
ATOM 2199 O O . ASN A 1 279 ? 8.803 46.024 -25.158 1.00 45.44 279 ASN A O 1
ATOM 2203 N N . GLY A 1 280 ? 9.072 45.329 -23.023 1.00 43.31 280 GLY A N 1
ATOM 2204 C CA . GLY A 1 280 ? 8.906 46.649 -22.418 1.00 43.31 280 GLY A CA 1
ATOM 2205 C C . GLY A 1 280 ? 8.283 46.656 -21.029 1.00 43.31 280 GLY A C 1
ATOM 2206 O O . GLY A 1 280 ? 7.065 46.690 -20.947 1.00 43.31 280 GLY A O 1
ATOM 2207 N N . SER A 1 281 ? 9.169 46.723 -20.026 1.00 42.88 281 SER A N 1
ATOM 2208 C CA . SER A 1 281 ? 9.071 47.506 -18.775 1.00 42.88 281 SER A CA 1
ATOM 2209 C C . SER A 1 281 ? 7.953 47.242 -17.769 1.00 42.88 281 SER A C 1
ATOM 2211 O O . SER A 1 281 ? 6.769 47.465 -18.083 1.00 42.88 281 SER A O 1
#

Secondary structure (DSSP, 8-state):
--HHHHHTT-----------SS---HHHHHHHHHH--S--TT-TT---S-TT-PPPHHHHHHHHHHHHHHHHHHHHH-S-TTS--HHHHHHHHHHHHHHHS--SS--PPPHHHHHHSPBPPGGGS-TT-B-TTT--BGGGSTT--EEE-TT-TT-EEEHHHHHHHHHHH-B-TTT--B-SSHHHHHHHHHHHHHHHHHHEEE-TTS-EEEHHHHHHHHHHHHHHHHHHHHTT------------------PPP--PPP---------PPPPPP--------

InterPro domains:
  IPR001841 Zinc finger, RING-type [PF13639] (130-176)
  IPR001841 Zinc finger, RING-type [PS50089] (131-176)
  IPR013083 Zinc finger, RING/FYVE/PHD-type [G3DSA:3.30.40.10] (114-233)

Organism: Monilinia fructicola (NCBI:txid38448)

Sequence (281 aa):
MNPYEVEHNIKASSQPSGPRRRPSMSSFFNQLSQIETSASTTDPSWHHNNPHAVPTPVDVAASYRLLQDQFLTLRTNNPSSAESNPLLDLLIDSITSQIDSPPTTISGCSQAYLDTIDRVPRKSLKPDETCPICGEKFLDDQYCLVVVLPCHSTHKFDLECVGPWLRLNGTCPLDRKKVGDGEERKREQDSVRRGVEELLIRDEDGNVVDAAAEKRREEERKRREEQEESDGDDGMSKVTSNDNKAPSIHHIPIKIPPDIQKERDPLLPPISPTHDIRNGS

pLDDT: mean 76.99, std 19.03, range [40.91, 97.94]

Radius of gyration: 33.68 Å; chains: 1; bounding box: 62×76×111 Å

Foldseek 3Di:
DPVVCVVVVPPPPPDPPDPPLFDDCPVLVVLLVVQPLDQAPVDNPDHDPDSPDHDDLQSQLVSLVSLLVRLVSLQVSQPPVVDHLVLSVVVSVVSVVCSVPPDRDFLAAHPVQLVPFAWDDPVPADQCDAASRNNHGQNVDPPFGWGDFPVDRSLIHGSVNCVSVRRRQQARSPPRHHGHCSVVVVVVSVVVVVVVVVQWDQDPVRDTDGPVVVVVVVVVVVVVVVVVVVVPPDDDDDDDDDDDDDDDDDDDDDDDDDDDDDDDDDDDDDDDDDDDDDDDD